Protein AF-0000000080788759 (afdb_homodimer)

pLDDT: mean 89.53, std 13.54, range [32.75, 98.62]

Secondary structure (DSSP, 8-state):
-HHHHHHHHHHHHHHHHHHHHHHPSPEEEEEETTEEEEEEE-TT--GGG-EEEE-TTSEEEEEEE------S-EEEE-S-SEEEEEEE-SSPPPTT---EEEEETTEEEEEEEPTT-------/-HHHHHHHHHHHHHHHHHHHHHHPSPEEEEEETTEEEEEEE-TT--GGG-EEEE-TTSEEEEEEE------S-EEEE-S-SEEEEEEE-SSPPPTT---EEEEETTEEEEEEEPTT-------

Structure (mmCIF, N/CA/C/O backbone):
data_AF-0000000080788759-model_v1
#
loop_
_entity.id
_entity.type
_entity.pdbx_description
1 polymer 'Small heat shock protein StHsp14.0'
#
loop_
_atom_site.group_PDB
_atom_site.id
_atom_site.type_symbol
_atom_site.label_atom_id
_atom_site.label_alt_id
_atom_site.label_comp_id
_atom_site.label_asym_id
_atom_site.label_entity_id
_atom_site.label_seq_id
_atom_site.pdbx_PDB_ins_code
_atom_site.Cartn_x
_atom_site.Cartn_y
_atom_site.Cartn_z
_atom_site.occupancy
_atom_site.B_iso_or_equiv
_atom_site.auth_seq_id
_atom_site.auth_comp_id
_atom_site.auth_asym_id
_atom_site.auth_atom_id
_atom_site.pdbx_PDB_model_num
ATOM 1 N N . MET A 1 1 ? 11.648 -14.508 -31.766 1 66.94 1 MET A N 1
ATOM 2 C CA . MET A 1 1 ? 10.336 -14.297 -31.172 1 66.94 1 MET A CA 1
ATOM 3 C C . MET A 1 1 ? 10.398 -14.406 -29.641 1 66.94 1 MET A C 1
ATOM 5 O O . MET A 1 1 ? 9.805 -13.594 -28.938 1 66.94 1 MET A O 1
ATOM 9 N N . TYR A 1 2 ? 11.336 -15.352 -29.125 1 74 2 TYR A N 1
ATOM 10 C CA . TYR A 1 2 ? 11.523 -15.57 -27.688 1 74 2 TYR A CA 1
ATOM 11 C C . TYR A 1 2 ? 12.195 -14.367 -27.031 1 74 2 TYR A C 1
ATOM 13 O O . TYR A 1 2 ? 11.727 -13.875 -26 1 74 2 TYR A O 1
ATOM 21 N N . TYR A 1 3 ? 13.102 -13.789 -27.688 1 76.88 3 TYR A N 1
ATOM 22 C CA . TYR A 1 3 ? 13.859 -12.656 -27.156 1 76.88 3 TYR A CA 1
ATOM 23 C C . TYR A 1 3 ? 12.977 -11.422 -27.047 1 76.88 3 TYR A C 1
ATOM 25 O O . TYR A 1 3 ? 13.039 -10.688 -26.047 1 76.88 3 TYR A O 1
ATOM 33 N N . LEU A 1 4 ? 12.195 -11.227 -28.094 1 79.38 4 LEU A N 1
ATOM 34 C CA . LEU A 1 4 ? 11.281 -10.086 -28.094 1 79.38 4 LEU A CA 1
ATOM 35 C C . LEU A 1 4 ? 10.25 -10.211 -26.984 1 79.38 4 LEU A C 1
ATOM 37 O O . LEU A 1 4 ? 9.922 -9.219 -26.328 1 79.38 4 LEU A O 1
ATOM 41 N N . GLY A 1 5 ? 9.828 -11.383 -26.719 1 78.75 5 GLY A N 1
ATOM 42 C CA . GLY A 1 5 ? 8.883 -11.648 -25.641 1 78.75 5 GLY A CA 1
ATOM 43 C C . GLY A 1 5 ? 9.438 -11.328 -24.266 1 78.75 5 GLY A C 1
ATOM 44 O O . GLY A 1 5 ? 8.75 -10.711 -23.453 1 78.75 5 GLY A O 1
ATOM 45 N N . LYS A 1 6 ? 10.688 -11.719 -24.141 1 80.5 6 LYS A N 1
ATOM 46 C CA . LYS A 1 6 ? 11.359 -11.469 -22.859 1 80.5 6 LYS A CA 1
ATOM 47 C C . LYS A 1 6 ? 11.57 -9.977 -22.641 1 80.5 6 LYS A C 1
ATOM 49 O O . LYS A 1 6 ? 11.422 -9.484 -21.516 1 80.5 6 LYS A O 1
ATOM 54 N N . GLU A 1 7 ? 11.898 -9.266 -23.688 1 81.69 7 GLU A N 1
ATOM 55 C CA . GLU A 1 7 ? 12.117 -7.824 -23.578 1 81.69 7 GLU A CA 1
ATOM 56 C C . GLU A 1 7 ? 10.812 -7.098 -23.266 1 81.69 7 GLU A C 1
ATOM 58 O O . GLU A 1 7 ? 10.789 -6.164 -22.469 1 81.69 7 GLU A O 1
ATOM 63 N N . LEU A 1 8 ? 9.812 -7.512 -23.875 1 83.12 8 LEU A N 1
ATOM 64 C CA . LEU A 1 8 ? 8.5 -6.91 -23.641 1 83.12 8 LEU A CA 1
ATOM 65 C C . LEU A 1 8 ? 8.031 -7.172 -22.219 1 83.12 8 LEU A C 1
ATOM 67 O O . LEU A 1 8 ? 7.453 -6.293 -21.578 1 83.12 8 LEU A O 1
ATOM 71 N N . GLN A 1 9 ? 8.289 -8.328 -21.797 1 81.94 9 GLN A N 1
ATOM 72 C CA . GLN A 1 9 ? 7.945 -8.68 -20.422 1 81.94 9 GLN A CA 1
ATOM 73 C C . GLN A 1 9 ? 8.703 -7.801 -19.422 1 81.94 9 GLN A C 1
ATOM 75 O O . GLN A 1 9 ? 8.117 -7.293 -18.469 1 81.94 9 GLN A O 1
ATOM 80 N N . LYS A 1 10 ? 10 -7.672 -19.656 1 81.94 10 LYS A N 1
ATOM 81 C CA . LYS A 1 10 ? 10.828 -6.844 -18.781 1 81.94 10 LYS A CA 1
ATOM 82 C C . LYS A 1 10 ? 10.336 -5.398 -18.766 1 81.94 10 LYS A C 1
ATOM 84 O O . LYS A 1 10 ? 10.266 -4.777 -17.703 1 81.94 10 LYS A O 1
ATOM 89 N N . ARG A 1 11 ? 10.008 -4.949 -19.875 1 81.75 11 ARG A N 1
ATOM 90 C CA . ARG A 1 11 ? 9.531 -3.574 -19.969 1 81.75 11 ARG A CA 1
ATOM 91 C C . ARG A 1 11 ? 8.188 -3.408 -19.266 1 81.75 11 ARG A C 1
ATOM 93 O O . ARG A 1 11 ? 7.957 -2.402 -18.594 1 81.75 11 ARG A O 1
ATOM 100 N N . SER A 1 12 ? 7.367 -4.332 -19.422 1 86.06 12 SER A N 1
ATOM 101 C CA . SER A 1 12 ? 6.078 -4.312 -18.734 1 86.06 12 SER A CA 1
ATOM 102 C C . SER A 1 12 ? 6.254 -4.316 -17.219 1 86.06 12 SER A C 1
ATOM 104 O O . SER A 1 12 ? 5.535 -3.615 -16.516 1 86.06 12 SER A O 1
ATOM 106 N N . GLU A 1 13 ? 7.234 -5.035 -16.766 1 85.12 13 GLU A N 1
ATOM 107 C CA . GLU A 1 13 ? 7.562 -5.09 -15.352 1 85.12 13 GLU A CA 1
ATOM 108 C C . GLU A 1 13 ? 7.992 -3.723 -14.828 1 85.12 13 GLU A C 1
ATOM 110 O O . GLU A 1 13 ? 7.527 -3.275 -13.781 1 85.12 13 GLU A O 1
ATOM 115 N N . GLU A 1 14 ? 8.859 -3.176 -15.602 1 85.94 14 GLU A N 1
ATOM 116 C CA . GLU A 1 14 ? 9.391 -1.873 -15.203 1 85.94 14 GLU A CA 1
ATOM 117 C C . GLU A 1 14 ? 8.297 -0.812 -15.203 1 85.94 14 GLU A C 1
ATOM 119 O O . GLU A 1 14 ? 8.242 0.033 -14.305 1 85.94 14 GLU A O 1
ATOM 124 N N . LEU A 1 15 ? 7.473 -0.969 -16.125 1 89.94 15 LEU A N 1
ATOM 125 C CA . LEU A 1 15 ? 6.395 0.01 -16.234 1 89.94 15 LEU A CA 1
ATOM 126 C C . LEU A 1 15 ? 5.395 -0.163 -15.094 1 89.94 15 LEU A C 1
ATOM 128 O O . LEU A 1 15 ? 4.934 0.821 -14.508 1 89.94 15 LEU A O 1
ATOM 132 N N . SER A 1 16 ? 5.117 -1.33 -14.828 1 92.88 16 SER A N 1
ATOM 133 C CA . SER A 1 16 ? 4.164 -1.608 -13.766 1 92.88 16 SER A CA 1
ATOM 134 C C . SER A 1 16 ? 4.691 -1.129 -12.414 1 92.88 16 SER A C 1
ATOM 136 O O . SER A 1 16 ? 4.004 -0.39 -11.703 1 92.88 16 SER A O 1
ATOM 138 N N . ARG A 1 17 ? 5.914 -1.481 -12.094 1 95.12 17 ARG A N 1
ATOM 139 C CA . ARG A 1 17 ? 6.52 -1.043 -10.844 1 95.12 17 ARG A CA 1
ATOM 140 C C . ARG A 1 17 ? 6.68 0.473 -10.812 1 95.12 17 ARG A C 1
ATOM 142 O O . ARG A 1 17 ? 6.441 1.107 -9.781 1 95.12 17 ARG A O 1
ATOM 149 N N . GLY A 1 18 ? 7.074 0.972 -11.938 1 95.12 18 GLY A N 1
ATOM 150 C CA . GLY A 1 18 ? 7.223 2.414 -12.047 1 95.12 18 GLY A CA 1
ATOM 151 C C . GLY A 1 18 ? 5.938 3.168 -11.75 1 95.12 18 GLY A C 1
ATOM 152 O O . GLY A 1 18 ? 5.953 4.188 -11.055 1 95.12 18 GLY A O 1
ATOM 153 N N . PHE A 1 19 ? 4.871 2.701 -12.258 1 96.25 19 PHE A N 1
ATOM 154 C CA . PHE A 1 19 ? 3.57 3.307 -11.992 1 96.25 19 PHE A CA 1
ATOM 155 C C . PHE A 1 19 ? 3.279 3.332 -10.492 1 96.25 19 PHE A C 1
ATOM 157 O O . PHE A 1 19 ? 2.916 4.375 -9.945 1 96.25 19 PHE A O 1
ATOM 164 N N . TYR A 1 20 ? 3.439 2.25 -9.883 1 96.62 20 TYR A N 1
ATOM 165 C CA . TYR A 1 20 ? 3.156 2.154 -8.453 1 96.62 20 TYR A CA 1
ATOM 166 C C . TYR A 1 20 ? 4.113 3.025 -7.648 1 96.62 20 TYR A C 1
ATOM 168 O O . TYR A 1 20 ? 3.727 3.613 -6.637 1 96.62 20 TYR A O 1
ATOM 176 N N . GLU A 1 21 ? 5.355 3.029 -8.062 1 96.69 21 GLU A N 1
ATOM 177 C CA . GLU A 1 21 ? 6.324 3.879 -7.371 1 96.69 21 GLU A CA 1
ATOM 178 C C . GLU A 1 21 ? 5.93 5.352 -7.465 1 96.69 21 GLU A C 1
ATOM 180 O O . GLU A 1 21 ? 6.238 6.137 -6.566 1 96.69 21 GLU A O 1
ATOM 185 N N . LEU A 1 22 ? 5.164 5.711 -8.453 1 95.81 22 LEU A N 1
ATOM 186 C CA . LEU A 1 22 ? 4.73 7.09 -8.656 1 95.81 22 LEU A CA 1
ATOM 187 C C . LEU A 1 22 ? 3.566 7.434 -7.734 1 95.81 22 LEU A C 1
ATOM 189 O O . LEU A 1 22 ? 3.475 8.562 -7.238 1 95.81 22 LEU A O 1
ATOM 193 N N . VAL A 1 23 ? 2.74 6.473 -7.473 1 96.5 23 VAL A N 1
ATOM 194 C CA . VAL A 1 23 ? 1.501 6.824 -6.785 1 96.5 23 VAL A CA 1
ATOM 195 C C . VAL A 1 23 ? 1.553 6.332 -5.34 1 96.5 23 VAL A C 1
ATOM 197 O O . VAL A 1 23 ? 0.738 6.742 -4.512 1 96.5 23 VAL A O 1
ATOM 200 N N . TYR A 1 24 ? 2.527 5.48 -5.023 1 97.5 24 TYR A N 1
ATOM 201 C CA . TYR A 1 24 ? 2.701 4.898 -3.695 1 97.5 24 TYR A CA 1
ATOM 202 C C . TYR A 1 24 ? 3.52 5.82 -2.799 1 97.5 24 TYR A C 1
ATOM 204 O O . TYR A 1 24 ? 4.426 6.512 -3.271 1 97.5 24 TYR A O 1
ATOM 212 N N . PRO A 1 25 ? 3.084 5.906 -1.512 1 98.25 25 PRO A N 1
ATOM 213 C CA . PRO A 1 25 ? 1.976 5.262 -0.802 1 98.25 25 PRO A CA 1
ATOM 214 C C . PRO A 1 25 ? 0.716 6.125 -0.77 1 98.25 25 PRO A C 1
ATOM 216 O O . PRO A 1 25 ? 0.8 7.352 -0.884 1 98.25 25 PRO A O 1
ATOM 219 N N . PRO A 1 26 ? -0.477 5.48 -0.691 1 98.38 26 PRO A N 1
ATOM 220 C CA . PRO A 1 26 ? -1.656 6.285 -0.361 1 98.38 26 PRO A CA 1
ATOM 221 C C . PRO A 1 26 ? -1.552 6.949 1.01 1 98.38 26 PRO A C 1
ATOM 223 O O . PRO A 1 26 ? -1.026 6.352 1.952 1 98.38 26 PRO A O 1
ATOM 226 N N . VAL A 1 27 ? -2.051 8.156 1.103 1 98.06 27 VAL A N 1
ATOM 227 C CA . VAL A 1 27 ? -1.877 8.945 2.316 1 98.06 27 VAL A CA 1
ATOM 228 C C . VAL A 1 27 ? -3.201 9.602 2.699 1 98.06 27 VAL A C 1
ATOM 230 O O . VAL A 1 27 ? -3.924 10.109 1.835 1 98.06 27 VAL A O 1
ATOM 233 N N . ASP A 1 28 ? -3.531 9.516 3.967 1 97.88 28 ASP A N 1
ATOM 234 C CA . ASP A 1 28 ? -4.559 10.383 4.543 1 97.88 28 ASP A CA 1
ATOM 235 C C . ASP A 1 28 ? -3.936 11.508 5.359 1 97.88 28 ASP A C 1
ATOM 237 O O . ASP A 1 28 ? -2.91 11.312 6.016 1 97.88 28 ASP A O 1
ATOM 241 N N . MET A 1 29 ? -4.5 12.648 5.277 1 97.06 29 MET A N 1
ATOM 242 C CA . MET A 1 29 ? -4.082 13.789 6.082 1 97.06 29 MET A CA 1
ATOM 243 C C . MET A 1 29 ? -5.293 14.508 6.668 1 97.06 29 MET A C 1
ATOM 245 O O . MET A 1 29 ? -6.215 14.875 5.941 1 97.06 29 MET A O 1
ATOM 249 N N . TYR A 1 30 ? -5.32 14.68 7.961 1 96 30 TYR A N 1
ATOM 250 C CA . TYR A 1 30 ? -6.449 15.32 8.633 1 96 30 TYR A CA 1
ATOM 251 C C . TYR A 1 30 ? -6.016 15.961 9.945 1 96 30 TYR A C 1
ATOM 253 O O . TYR A 1 30 ? -4.914 15.695 10.438 1 96 30 TYR A O 1
ATOM 261 N N . GLU A 1 31 ? -6.887 16.797 10.477 1 94.38 31 GLU A N 1
ATOM 262 C CA . GLU A 1 31 ? -6.637 17.406 11.773 1 94.38 31 GLU A CA 1
ATOM 263 C C . GLU A 1 31 ? -7.285 16.609 12.898 1 94.38 31 GLU A C 1
ATOM 265 O O . GLU A 1 31 ? -8.398 16.109 12.75 1 94.38 31 GLU A O 1
ATOM 270 N N . GLU A 1 32 ? -6.488 16.5 13.977 1 93.94 32 GLU A N 1
ATOM 271 C CA . GLU A 1 32 ? -7.016 15.836 15.164 1 93.94 32 GLU A CA 1
ATOM 272 C C . GLU A 1 32 ? -6.316 16.328 16.422 1 93.94 32 GLU A C 1
ATOM 274 O O . GLU A 1 32 ? -5.102 16.172 16.562 1 93.94 32 GLU A O 1
ATOM 279 N N . GLY A 1 33 ? -7.055 16.922 17.375 1 91.31 33 GLY A N 1
ATOM 280 C CA . GLY A 1 33 ? -6.539 17.281 18.688 1 91.31 33 GLY A CA 1
ATOM 281 C C . GLY A 1 33 ? -5.391 18.266 18.625 1 91.31 33 GLY A C 1
ATOM 282 O O . GLY A 1 33 ? -4.41 18.141 19.359 1 91.31 33 GLY A O 1
ATOM 283 N N . GLY A 1 34 ? -5.402 19.172 17.766 1 90.25 34 GLY A N 1
ATOM 284 C CA . GLY A 1 34 ? -4.352 20.172 17.641 1 90.25 34 GLY A CA 1
ATOM 285 C C . GLY A 1 34 ? -3.166 19.703 16.828 1 90.25 34 GLY A C 1
ATOM 286 O O . GLY A 1 34 ? -2.141 20.375 16.75 1 90.25 34 GLY A O 1
ATOM 287 N N . TYR A 1 35 ? -3.391 18.547 16.281 1 93.94 35 TYR A N 1
ATOM 288 C CA . TYR A 1 35 ? -2.326 18 15.453 1 93.94 35 TYR A CA 1
ATOM 289 C C . TYR A 1 35 ? -2.797 17.797 14.016 1 93.94 35 TYR A C 1
ATOM 291 O O . TYR A 1 35 ? -3.982 17.562 13.773 1 93.94 35 TYR A O 1
ATOM 299 N N . LEU A 1 36 ? -1.858 18 13.102 1 95.06 36 LEU A N 1
ATOM 300 C CA . LEU A 1 36 ? -1.996 17.453 11.758 1 95.06 36 LEU A CA 1
ATOM 301 C C . LEU A 1 36 ? -1.501 16.016 11.695 1 95.06 36 LEU A C 1
ATOM 303 O O . LEU A 1 36 ? -0.327 15.742 11.961 1 95.06 36 LEU A O 1
ATOM 307 N N . VAL A 1 37 ? -2.406 15.156 11.422 1 97 37 VAL A N 1
ATOM 308 C CA . VAL A 1 37 ? -2.078 13.734 11.398 1 97 37 VAL A CA 1
ATOM 309 C C . VAL A 1 37 ? -1.959 13.25 9.953 1 97 37 VAL A C 1
ATOM 311 O O . VAL A 1 37 ? -2.861 13.477 9.141 1 97 37 VAL A O 1
ATOM 314 N N . VAL A 1 38 ? -0.831 12.672 9.617 1 97.69 38 VAL A N 1
ATOM 315 C CA . VAL A 1 38 ? -0.574 12.086 8.305 1 97.69 38 VAL A CA 1
ATOM 316 C C . VAL A 1 38 ? -0.389 10.578 8.445 1 97.69 38 VAL A C 1
ATOM 318 O O . VAL A 1 38 ? 0.455 10.117 9.219 1 97.69 38 VAL A O 1
ATOM 321 N N . VAL A 1 39 ? -1.235 9.844 7.734 1 98.38 39 VAL A N 1
ATOM 322 C CA . VAL A 1 39 ? -1.191 8.391 7.797 1 98.38 39 VAL A CA 1
ATOM 323 C C . VAL A 1 39 ? -0.874 7.824 6.41 1 98.38 39 VAL A C 1
ATOM 325 O O . VAL A 1 39 ? -1.59 8.094 5.445 1 98.38 39 VAL A O 1
ATOM 328 N N . ALA A 1 40 ? 0.194 7.082 6.262 1 98.62 40 ALA A N 1
ATOM 329 C CA . ALA A 1 40 ? 0.626 6.516 4.988 1 98.62 40 ALA A CA 1
ATOM 330 C C . ALA A 1 40 ? 0.678 4.992 5.051 1 98.62 40 ALA A C 1
ATOM 332 O O . ALA A 1 40 ? 1.201 4.422 6.012 1 98.62 40 ALA A O 1
ATOM 333 N N . ASP A 1 41 ? 0.09 4.348 4.086 1 98.62 41 ASP A N 1
ATOM 334 C CA . ASP A 1 41 ? 0.189 2.896 3.963 1 98.62 41 ASP A CA 1
ATOM 335 C C . ASP A 1 41 ? 1.512 2.49 3.316 1 98.62 41 ASP A C 1
ATOM 337 O O . ASP A 1 41 ? 1.632 2.48 2.09 1 98.62 41 ASP A O 1
ATOM 341 N N . LEU A 1 42 ? 2.484 2.072 4.109 1 98.31 42 LEU A N 1
ATOM 342 C CA . LEU A 1 42 ? 3.848 1.755 3.697 1 98.31 42 LEU A CA 1
ATOM 343 C C . LEU A 1 42 ? 4.223 0.334 4.105 1 98.31 42 LEU A C 1
ATOM 345 O O . LEU A 1 42 ? 5.133 0.136 4.914 1 98.31 42 LEU A O 1
ATOM 349 N N . ALA A 1 43 ? 3.646 -0.568 3.504 1 98.56 43 ALA A N 1
ATOM 350 C CA . ALA A 1 43 ? 3.75 -1.97 3.9 1 98.56 43 ALA A CA 1
ATOM 351 C C . ALA A 1 43 ? 5.156 -2.508 3.646 1 98.56 43 ALA A C 1
ATOM 353 O O . ALA A 1 43 ? 5.715 -2.322 2.562 1 98.56 43 ALA A O 1
ATOM 354 N N . GLY A 1 44 ? 5.711 -3.203 4.602 1 97.75 44 GLY A N 1
ATOM 355 C CA . GLY A 1 44 ? 6.848 -4.09 4.398 1 97.75 44 GLY A CA 1
ATOM 356 C C . GLY A 1 44 ? 8.18 -3.369 4.418 1 97.75 44 GLY A C 1
ATOM 357 O O . GLY A 1 44 ? 9.227 -3.982 4.199 1 97.75 44 GLY A O 1
ATOM 358 N N . PHE A 1 45 ? 8.164 -2.068 4.582 1 97.75 45 PHE A N 1
ATOM 359 C CA . PHE A 1 45 ? 9.43 -1.349 4.691 1 97.75 45 PHE A CA 1
ATOM 360 C C . PHE A 1 45 ? 10.008 -1.479 6.094 1 97.75 45 PHE A C 1
ATOM 362 O O . PHE A 1 45 ? 9.266 -1.661 7.062 1 97.75 45 PHE A O 1
ATOM 369 N N . ASN A 1 46 ? 11.312 -1.429 6.129 1 96.56 46 ASN A N 1
ATOM 370 C CA . ASN A 1 46 ? 12 -1.389 7.414 1 96.56 46 ASN A CA 1
ATOM 371 C C . ASN A 1 46 ? 11.906 -0.008 8.062 1 96.56 46 ASN A C 1
ATOM 373 O O . ASN A 1 46 ? 12.234 0.999 7.434 1 96.56 46 ASN A O 1
ATOM 377 N N . LYS A 1 47 ? 11.461 -0.015 9.266 1 96.5 47 LYS A N 1
ATOM 378 C CA . LYS A 1 47 ? 11.25 1.236 9.992 1 96.5 47 LYS A CA 1
ATOM 379 C C . LYS A 1 47 ? 12.508 2.1 9.969 1 96.5 47 LYS A C 1
ATOM 381 O O . LYS A 1 47 ? 12.43 3.322 9.828 1 96.5 47 LYS A O 1
ATOM 386 N N . GLU A 1 48 ? 13.688 1.482 10.078 1 96.06 48 GLU A N 1
ATOM 387 C CA . GLU A 1 48 ? 14.961 2.197 10.172 1 96.06 48 GLU A CA 1
ATOM 388 C C . GLU A 1 48 ? 15.328 2.84 8.836 1 96.06 48 GLU A C 1
ATOM 390 O O . GLU A 1 48 ? 16.203 3.709 8.789 1 96.06 48 GLU A O 1
ATOM 395 N N . LYS A 1 49 ? 14.633 2.396 7.828 1 96.06 49 LYS A N 1
ATOM 396 C CA . LYS A 1 49 ? 14.961 2.904 6.5 1 96.06 49 LYS A CA 1
ATOM 397 C C . LYS A 1 49 ? 13.906 3.902 6.023 1 96.06 49 LYS A C 1
ATOM 399 O O . LYS A 1 49 ? 13.938 4.344 4.871 1 96.06 49 LYS A O 1
ATOM 404 N N . ILE A 1 50 ? 12.992 4.191 6.797 1 97.94 50 ILE A N 1
ATOM 405 C CA . ILE A 1 50 ? 11.984 5.203 6.488 1 97.94 50 ILE A CA 1
ATOM 406 C C . ILE A 1 50 ? 12.453 6.566 6.992 1 97.94 50 ILE A C 1
ATOM 408 O O . ILE A 1 50 ? 12.797 6.715 8.164 1 97.94 50 ILE A O 1
ATOM 412 N N . LYS A 1 51 ? 12.484 7.508 6.098 1 97.31 51 LYS A N 1
ATOM 413 C CA . LYS A 1 51 ? 12.852 8.883 6.43 1 97.31 51 LYS A CA 1
ATOM 414 C C . LYS A 1 51 ? 11.688 9.836 6.156 1 97.31 51 LYS A C 1
ATOM 416 O O . LYS A 1 51 ? 11.047 9.758 5.109 1 97.31 51 LYS A O 1
ATOM 421 N N . ALA A 1 52 ? 11.398 10.633 7.059 1 96.81 52 ALA A N 1
ATOM 422 C CA . ALA A 1 52 ? 10.398 11.68 6.902 1 96.81 52 ALA A CA 1
ATOM 423 C C . ALA A 1 52 ? 10.938 13.023 7.383 1 96.81 52 ALA A C 1
ATOM 425 O O . ALA A 1 52 ? 11.57 13.109 8.438 1 96.81 52 ALA A O 1
ATOM 426 N N . ARG A 1 53 ? 10.711 14.047 6.637 1 94.56 53 ARG A N 1
ATOM 427 C CA . ARG A 1 53 ? 11.172 15.383 7.023 1 94.56 53 ARG A CA 1
ATOM 428 C C . ARG A 1 53 ? 10.234 16.453 6.477 1 94.56 53 ARG A C 1
ATOM 430 O O . ARG A 1 53 ? 9.547 16.234 5.477 1 94.56 53 ARG A O 1
ATOM 437 N N . VAL A 1 54 ? 10.242 17.5 7.043 1 94.12 54 VAL A N 1
ATOM 438 C CA . VAL A 1 54 ? 9.523 18.672 6.539 1 94.12 54 VAL A CA 1
ATOM 439 C C . VAL A 1 54 ? 10.508 19.625 5.848 1 94.12 54 VAL A C 1
ATOM 441 O O . VAL A 1 54 ? 11.523 20 6.426 1 94.12 54 VAL A O 1
ATOM 444 N N . SER A 1 55 ? 10.172 19.922 4.648 1 92.12 55 SER A N 1
ATOM 445 C CA . SER A 1 55 ? 11.055 20.797 3.883 1 92.12 55 SER A CA 1
ATOM 446 C C . SER A 1 55 ? 10.828 22.266 4.238 1 92.12 55 SER A C 1
ATOM 448 O O . SER A 1 55 ? 9.844 22.609 4.898 1 92.12 55 SER A O 1
ATOM 450 N N . GLY A 1 56 ? 11.727 23.172 3.785 1 86.38 56 GLY A N 1
ATOM 451 C CA . GLY A 1 56 ? 11.586 24.609 3.953 1 86.38 56 GLY A CA 1
ATOM 452 C C . GLY A 1 56 ? 10.398 25.188 3.207 1 86.38 56 GLY A C 1
ATOM 453 O O . GLY A 1 56 ? 9.953 26.297 3.496 1 86.38 56 GLY A O 1
ATOM 454 N N . GLN A 1 57 ? 9.852 24.453 2.279 1 89.94 57 GLN A N 1
ATOM 455 C CA . GLN A 1 57 ? 8.711 24.875 1.485 1 89.94 57 GLN A CA 1
ATOM 456 C C . GLN A 1 57 ? 7.41 24.297 2.039 1 89.94 57 GLN A C 1
ATOM 458 O O . GLN A 1 57 ? 6.414 24.203 1.317 1 89.94 57 GLN A O 1
ATOM 463 N N . ASN A 1 58 ? 7.406 23.828 3.303 1 91.44 58 ASN A N 1
ATOM 464 C CA . ASN A 1 58 ? 6.234 23.328 4.012 1 91.44 58 ASN A CA 1
ATOM 465 C C . ASN A 1 58 ? 5.684 22.062 3.363 1 91.44 58 ASN A C 1
ATOM 467 O O . ASN A 1 58 ? 4.48 21.953 3.119 1 91.44 58 ASN A O 1
ATOM 471 N N . GLU A 1 59 ? 6.582 21.281 3.01 1 95.62 59 GLU A N 1
ATOM 472 C CA . GLU A 1 59 ? 6.246 19.969 2.471 1 95.62 59 GLU A CA 1
ATOM 473 C C . GLU A 1 59 ? 6.73 18.844 3.393 1 95.62 59 GLU A C 1
ATOM 475 O O . GLU A 1 59 ? 7.84 18.922 3.926 1 95.62 59 GLU A O 1
ATOM 480 N N . LEU A 1 60 ? 5.836 17.953 3.592 1 96.94 60 LEU A N 1
ATOM 481 C CA . LEU A 1 60 ? 6.281 16.719 4.215 1 96.94 60 LEU A CA 1
ATOM 482 C C . LEU A 1 60 ? 6.793 15.734 3.164 1 96.94 60 LEU A C 1
ATOM 484 O O . LEU A 1 60 ? 6.078 15.406 2.213 1 96.94 60 LEU A O 1
ATOM 488 N N . ILE A 1 61 ? 8.039 15.328 3.277 1 97.81 61 ILE A N 1
ATOM 489 C CA . ILE A 1 61 ? 8.641 14.375 2.35 1 97.81 61 ILE A CA 1
ATOM 490 C C . ILE A 1 61 ? 8.875 13.039 3.053 1 97.81 61 ILE A C 1
ATOM 492 O O . ILE A 1 61 ? 9.531 12.984 4.098 1 97.81 61 ILE A O 1
ATOM 496 N N . ILE A 1 62 ? 8.273 12.016 2.543 1 98.31 62 ILE A N 1
ATOM 497 C CA . ILE A 1 62 ? 8.469 10.664 3.043 1 98.31 62 ILE A CA 1
ATOM 498 C C . ILE A 1 62 ? 9.234 9.836 2.014 1 98.31 62 ILE A C 1
ATOM 500 O O . ILE A 1 62 ? 8.844 9.766 0.845 1 98.31 62 ILE A O 1
ATOM 504 N N . GLU A 1 63 ? 10.328 9.266 2.447 1 98.44 63 GLU A N 1
ATOM 505 C CA . GLU A 1 63 ? 11.156 8.438 1.577 1 98.44 63 GLU A CA 1
ATOM 506 C C . GLU A 1 63 ? 11.492 7.102 2.242 1 98.44 63 GLU A C 1
ATOM 508 O O . GLU A 1 63 ? 11.719 7.043 3.451 1 98.44 63 GLU A O 1
ATOM 513 N N . ALA A 1 64 ? 11.523 6.094 1.486 1 98.12 64 ALA A N 1
ATOM 514 C CA . ALA A 1 64 ? 11.93 4.77 1.95 1 98.12 64 ALA A CA 1
ATOM 515 C C . ALA A 1 64 ? 12.391 3.898 0.785 1 98.12 64 ALA A C 1
ATOM 517 O O . ALA A 1 64 ? 12.023 4.145 -0.366 1 98.12 64 ALA A O 1
ATOM 518 N N . GLU A 1 65 ? 13.242 2.936 1.076 1 97.19 65 GLU A N 1
ATOM 519 C CA . GLU A 1 65 ? 13.727 1.987 0.079 1 97.19 65 GLU A CA 1
ATOM 520 C C . GLU A 1 65 ? 13.797 0.574 0.65 1 97.19 65 GLU A C 1
ATOM 522 O O . GLU A 1 65 ? 13.875 0.395 1.868 1 97.19 65 GLU A O 1
ATOM 527 N N . ARG A 1 66 ? 13.648 -0.378 -0.243 1 96.81 66 ARG A N 1
ATOM 528 C CA . ARG A 1 66 ? 13.797 -1.778 0.139 1 96.81 66 ARG A CA 1
ATOM 529 C C . ARG A 1 66 ? 14.359 -2.604 -1.013 1 96.81 66 ARG A C 1
ATOM 531 O O . ARG A 1 66 ? 14.367 -2.152 -2.16 1 96.81 66 ARG A O 1
ATOM 538 N N . GLU A 1 67 ? 14.875 -3.719 -0.557 1 93.75 67 GLU A N 1
ATOM 539 C CA . GLU A 1 67 ? 15.281 -4.711 -1.547 1 93.75 67 GLU A CA 1
ATOM 540 C C . GLU A 1 67 ? 14.195 -5.762 -1.759 1 93.75 67 GLU A C 1
ATOM 542 O O . GLU A 1 67 ? 13.625 -6.277 -0.795 1 93.75 67 GLU A O 1
ATOM 547 N N . ILE A 1 68 ? 13.812 -5.93 -2.984 1 92.44 68 ILE A N 1
ATOM 548 C CA . ILE A 1 68 ? 12.852 -6.98 -3.318 1 92.44 68 ILE A CA 1
ATOM 549 C C . ILE A 1 68 ? 13.547 -8.07 -4.125 1 92.44 68 ILE A C 1
ATOM 551 O O . ILE A 1 68 ? 14.188 -7.793 -5.145 1 92.44 68 ILE A O 1
ATOM 555 N N . THR A 1 69 ? 13.453 -9.258 -3.523 1 86.44 69 THR A N 1
ATOM 556 C CA . THR A 1 69 ? 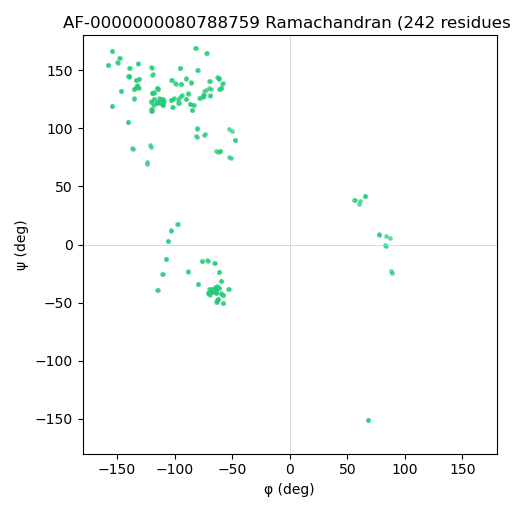14.008 -10.414 -4.223 1 86.44 69 THR A CA 1
ATOM 557 C C . THR A 1 69 ? 12.898 -11.227 -4.883 1 86.44 69 THR A C 1
ATOM 559 O O . THR A 1 69 ? 11.953 -11.656 -4.215 1 86.44 69 THR A O 1
ATOM 562 N N . GLU A 1 70 ? 12.914 -11.352 -6.125 1 83.62 70 GLU A N 1
ATOM 563 C CA . GLU A 1 70 ? 11.977 -12.164 -6.902 1 83.62 70 GLU A CA 1
ATOM 564 C C . GLU A 1 70 ? 12.719 -13.227 -7.707 1 83.62 70 GLU A C 1
ATOM 566 O O . GLU A 1 70 ? 12.992 -13.039 -8.891 1 83.62 70 GLU A O 1
ATOM 571 N N . PRO A 1 71 ? 12.891 -14.234 -6.977 1 82.94 71 PRO A N 1
ATOM 572 C CA . PRO A 1 71 ? 13.617 -15.281 -7.707 1 82.94 71 PRO A CA 1
ATOM 573 C C . PRO A 1 71 ? 12.758 -15.961 -8.766 1 82.94 71 PRO A C 1
ATOM 575 O O . PRO A 1 71 ? 11.539 -15.758 -8.812 1 82.94 71 PRO A O 1
ATOM 578 N N . GLY A 1 72 ? 13.359 -16.672 -9.664 1 84.38 72 GLY A N 1
ATOM 579 C CA . GLY A 1 72 ? 12.656 -17.484 -10.641 1 84.38 72 GLY A CA 1
ATOM 580 C C . GLY A 1 72 ? 11.883 -16.672 -11.656 1 84.38 72 GLY A C 1
ATOM 581 O O . GLY A 1 72 ? 12.312 -15.586 -12.039 1 84.38 72 GLY A O 1
ATOM 582 N N . VAL A 1 73 ? 10.836 -17.281 -12.125 1 89.62 73 VAL A N 1
ATOM 583 C CA . VAL A 1 73 ? 9.984 -16.656 -13.133 1 89.62 73 VAL A CA 1
ATOM 584 C C . VAL A 1 73 ? 9.062 -15.641 -12.461 1 89.62 73 VAL A C 1
ATOM 586 O O . VAL A 1 73 ? 8.352 -15.969 -11.508 1 89.62 73 VAL A O 1
ATOM 589 N N . LYS A 1 74 ? 9.125 -14.438 -12.984 1 93.38 74 LYS A N 1
ATOM 590 C CA . LYS A 1 74 ? 8.258 -13.383 -12.484 1 93.38 74 LYS A CA 1
ATOM 591 C C . LYS A 1 74 ? 7.039 -13.195 -13.391 1 93.38 74 LYS A C 1
ATOM 593 O O . LYS A 1 74 ? 7.16 -13.211 -14.617 1 93.38 74 LYS A O 1
ATOM 598 N N . TYR A 1 75 ? 5.918 -13 -12.688 1 93.5 75 TYR A N 1
ATOM 599 C CA . TYR A 1 75 ? 4.699 -12.797 -13.469 1 93.5 75 TYR A CA 1
ATOM 600 C C . TYR A 1 75 ? 4.141 -11.398 -13.25 1 93.5 75 TYR A C 1
ATOM 602 O O . TYR A 1 75 ? 3.586 -10.797 -14.172 1 93.5 75 TYR A O 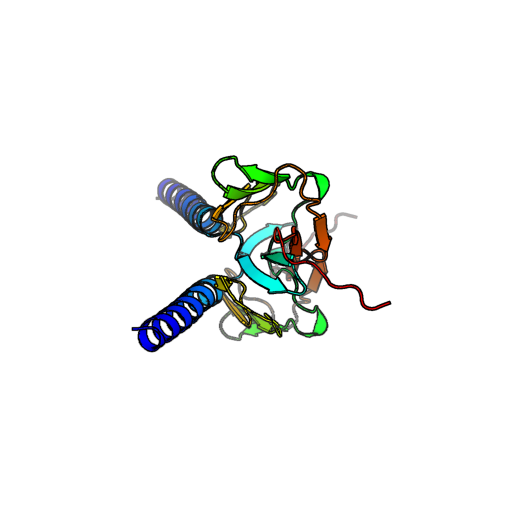1
ATOM 610 N N . LEU A 1 76 ? 4.207 -10.914 -12.039 1 94.88 76 LEU A N 1
ATOM 611 C CA . LEU A 1 76 ? 3.795 -9.562 -11.672 1 94.88 76 LEU A CA 1
ATOM 612 C C . LEU A 1 76 ? 4.855 -8.883 -10.812 1 94.88 76 LEU A C 1
ATOM 614 O O . LEU A 1 76 ? 5.43 -9.508 -9.922 1 94.88 76 LEU A O 1
ATOM 618 N N . THR A 1 77 ? 5.137 -7.652 -11.086 1 96 77 THR A N 1
ATOM 619 C CA . THR A 1 77 ? 6.09 -6.844 -10.336 1 96 77 THR A CA 1
ATOM 620 C C . THR A 1 77 ? 5.531 -5.445 -10.078 1 96 77 THR A C 1
ATOM 622 O O . THR A 1 77 ? 5.875 -4.496 -10.781 1 96 77 THR A O 1
ATOM 625 N N . GLN A 1 78 ? 4.746 -5.375 -9.07 1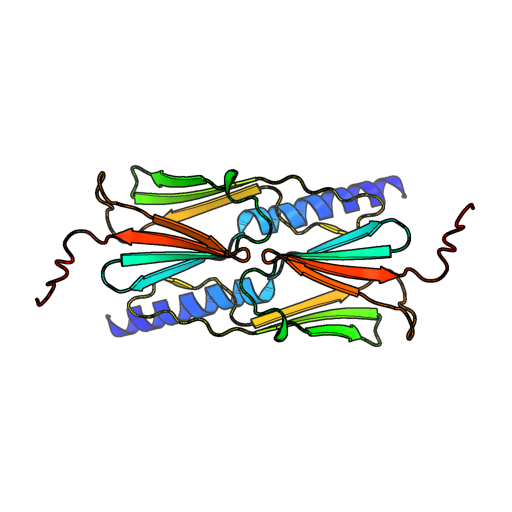 97.25 78 GLN A N 1
ATOM 626 C CA . GLN A 1 78 ? 4.062 -4.109 -8.82 1 97.25 78 GLN A CA 1
ATOM 627 C C . GLN A 1 78 ? 4.602 -3.434 -7.562 1 97.25 78 GLN A C 1
ATOM 629 O O . GLN A 1 78 ? 4.531 -2.209 -7.434 1 97.25 78 GLN A O 1
ATOM 634 N N . ARG A 1 79 ? 5.156 -4.125 -6.621 1 97.81 79 ARG A N 1
ATOM 635 C CA . ARG A 1 79 ? 5.551 -3.574 -5.328 1 97.81 79 ARG A CA 1
ATOM 636 C C . ARG A 1 79 ? 6.738 -2.629 -5.477 1 97.81 79 ARG A C 1
ATOM 638 O O . ARG A 1 79 ? 7.773 -3.004 -6.031 1 97.81 79 ARG A O 1
ATOM 645 N N . PRO A 1 80 ? 6.586 -1.459 -4.926 1 97.69 80 PRO A N 1
ATOM 646 C CA . PRO A 1 80 ? 7.664 -0.484 -5.105 1 97.69 80 PRO A CA 1
ATOM 647 C C . PRO A 1 80 ? 8.93 -0.849 -4.328 1 97.69 80 PRO A C 1
ATOM 649 O O . PRO A 1 80 ? 8.844 -1.328 -3.195 1 97.69 80 PRO A O 1
ATOM 652 N N . LYS A 1 81 ? 10.062 -0.61 -4.953 1 96.88 81 LYS A N 1
ATOM 653 C CA . LYS A 1 81 ? 11.344 -0.752 -4.281 1 96.88 81 LYS A CA 1
ATOM 654 C C . LYS A 1 81 ? 11.75 0.548 -3.592 1 96.88 81 LYS A C 1
ATOM 656 O O . LYS A 1 81 ? 12.57 0.538 -2.668 1 96.88 81 LYS A O 1
ATOM 661 N N . TYR A 1 82 ? 11.18 1.605 -4.109 1 96.44 82 TYR A N 1
ATOM 662 C CA . TYR A 1 82 ? 11.438 2.939 -3.576 1 96.44 82 TYR A CA 1
ATOM 663 C C . TYR A 1 82 ? 10.156 3.77 -3.545 1 96.44 82 TYR A C 1
ATOM 665 O O . TYR A 1 82 ? 9.289 3.619 -4.41 1 96.44 82 TYR A O 1
ATOM 673 N N . VAL A 1 83 ? 10.086 4.59 -2.523 1 97.31 83 VAL A N 1
ATOM 674 C CA . VAL A 1 83 ? 8.977 5.535 -2.471 1 97.31 83 VAL A CA 1
ATOM 675 C C . VAL A 1 83 ? 9.5 6.926 -2.119 1 97.31 83 VAL A C 1
ATOM 677 O O . VAL A 1 83 ? 10.43 7.066 -1.324 1 97.31 83 VAL A O 1
ATOM 680 N N . ARG A 1 84 ? 8.922 7.84 -2.729 1 98.12 84 ARG A N 1
ATOM 681 C CA . ARG A 1 84 ? 9.094 9.25 -2.385 1 98.12 84 ARG A CA 1
ATOM 682 C C . ARG A 1 84 ? 7.77 10 -2.494 1 98.12 84 ARG A C 1
ATOM 684 O O . ARG A 1 84 ? 7.301 10.289 -3.598 1 98.12 84 ARG A O 1
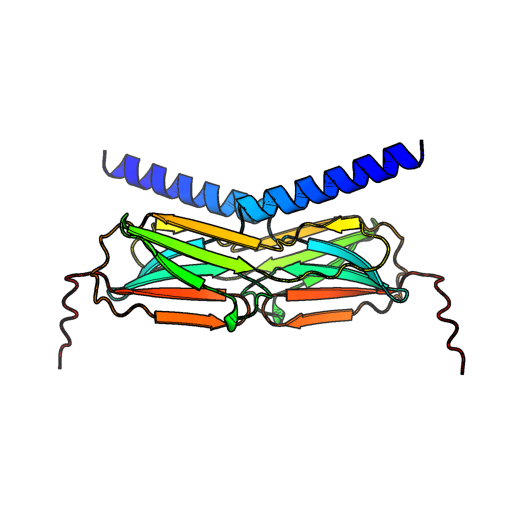ATOM 691 N N . LYS A 1 85 ? 7.211 10.297 -1.385 1 98.31 85 LYS A N 1
ATOM 692 C CA . LYS A 1 85 ? 5.938 11.008 -1.329 1 98.31 85 LYS A CA 1
ATOM 693 C C . LYS A 1 85 ? 6.133 12.438 -0.825 1 98.31 85 LYS A C 1
ATOM 695 O O . LYS A 1 85 ? 6.75 12.656 0.221 1 98.31 85 LYS A O 1
ATOM 700 N N . VAL A 1 86 ? 5.715 13.359 -1.601 1 97.81 86 VAL A N 1
ATOM 701 C CA . VAL A 1 86 ? 5.777 14.766 -1.222 1 97.81 86 VAL A CA 1
ATOM 702 C C . VAL A 1 86 ? 4.367 15.305 -1 1 97.81 86 VAL A C 1
ATOM 704 O O . VAL A 1 86 ? 3.533 15.273 -1.906 1 97.81 86 VAL A O 1
ATOM 707 N N . ILE A 1 87 ? 4.141 15.766 0.172 1 97.31 87 ILE A N 1
ATOM 708 C CA . ILE A 1 87 ? 2.82 16.25 0.556 1 97.31 87 ILE A CA 1
ATOM 709 C C . ILE A 1 87 ? 2.912 17.719 0.97 1 97.31 87 ILE A C 1
ATOM 711 O O . ILE A 1 87 ? 3.629 18.062 1.915 1 97.31 87 ILE A O 1
ATOM 715 N N . ARG A 1 88 ? 2.152 18.609 0.341 1 96.06 88 ARG A N 1
ATOM 716 C CA . ARG A 1 88 ? 2.072 20 0.771 1 96.06 88 ARG A CA 1
ATOM 717 C C . ARG A 1 88 ? 1.225 20.125 2.031 1 96.06 88 ARG A C 1
ATOM 719 O O . ARG A 1 88 ? 0.115 19.594 2.1 1 96.06 88 ARG A O 1
ATOM 726 N N . LEU A 1 89 ? 1.806 20.75 2.879 1 95.56 89 LEU A N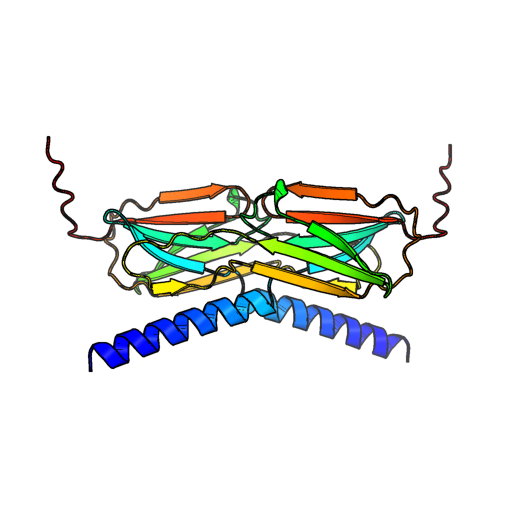 1
ATOM 727 C CA . LEU A 1 89 ? 1.118 20.922 4.156 1 95.56 89 LEU A CA 1
ATOM 728 C C . LEU A 1 89 ? 0.267 22.188 4.156 1 95.56 89 LEU A C 1
ATOM 730 O O . LEU A 1 89 ? 0.667 23.203 3.598 1 95.56 89 LEU A O 1
ATOM 734 N N . PRO A 1 90 ? -0.912 22.109 4.809 1 92.69 90 PRO A N 1
ATOM 735 C CA . PRO A 1 90 ? -1.836 23.25 4.805 1 92.69 90 PRO A CA 1
ATOM 736 C C . PRO A 1 90 ? -1.4 24.375 5.746 1 92.69 90 PRO A C 1
ATOM 738 O O . PRO A 1 90 ? -1.95 25.469 5.695 1 92.69 90 PRO A O 1
ATOM 741 N N . TYR A 1 91 ? -0.436 24.078 6.645 1 86.25 91 TYR A N 1
ATOM 742 C CA . TYR A 1 91 ? 0.068 25.062 7.594 1 86.25 91 TYR A CA 1
ATOM 743 C C . TYR A 1 91 ? 1.592 25.078 7.605 1 86.25 91 TYR A C 1
ATOM 745 O O . TYR A 1 91 ? 2.232 24.094 7.23 1 86.25 91 TYR A O 1
ATOM 753 N N . ASN A 1 92 ? 1.952 26.25 8.016 1 86.56 92 ASN A N 1
ATOM 754 C CA . ASN A 1 92 ? 3.387 26.297 8.281 1 86.56 92 ASN A CA 1
ATOM 755 C C . ASN A 1 92 ? 3.75 25.531 9.555 1 86.56 92 ASN A C 1
ATOM 757 O O . ASN A 1 92 ? 3.064 25.656 10.57 1 86.56 92 ASN A O 1
ATOM 761 N N . VAL A 1 93 ? 4.73 24.75 9.445 1 86.12 93 VAL A N 1
ATOM 762 C CA . VAL A 1 93 ? 5.203 24 10.594 1 86.12 93 VAL A CA 1
ATOM 763 C C . VAL A 1 93 ? 6.34 24.75 11.281 1 86.12 93 VAL A C 1
ATOM 765 O O . VAL A 1 93 ? 7.301 25.156 10.633 1 86.12 93 VAL A O 1
ATOM 768 N N . ALA A 1 94 ? 6.148 24.922 12.578 1 83.5 94 ALA A N 1
ATOM 769 C CA . ALA A 1 94 ? 7.195 25.609 13.328 1 83.5 94 ALA A CA 1
ATOM 770 C C . ALA A 1 94 ? 8.508 24.828 13.281 1 83.5 94 ALA A C 1
ATOM 772 O O . ALA A 1 94 ? 8.508 23.594 13.297 1 83.5 94 ALA A O 1
ATOM 773 N N . LYS A 1 95 ? 9.602 25.516 13.219 1 81.56 95 LYS A N 1
ATOM 774 C CA . LYS A 1 95 ? 10.914 24.906 13.125 1 81.56 95 LYS A CA 1
ATOM 775 C C . LYS A 1 95 ? 11.188 24 14.336 1 81.56 95 LYS A C 1
ATOM 777 O O . LYS A 1 95 ? 11.859 22.984 14.211 1 81.56 95 LYS A O 1
ATOM 782 N N . ASP A 1 96 ? 10.625 24.359 15.484 1 83.44 96 ASP A N 1
ATOM 783 C CA . ASP A 1 96 ? 10.898 23.609 16.703 1 83.44 96 ASP A CA 1
ATOM 784 C C . ASP A 1 96 ? 9.734 22.688 17.062 1 83.44 96 ASP A C 1
ATOM 786 O O . ASP A 1 96 ? 9.664 22.156 18.172 1 83.44 96 ASP A O 1
ATOM 790 N N . ALA A 1 97 ? 8.867 22.578 16.078 1 86.38 97 ALA A N 1
ATOM 791 C CA . ALA A 1 97 ? 7.719 21.703 16.344 1 86.38 97 ALA A CA 1
ATOM 792 C C . ALA A 1 97 ? 8.164 20.281 16.656 1 86.38 97 ALA A C 1
ATOM 794 O O . ALA A 1 97 ? 9.078 19.75 16.016 1 86.38 97 ALA A O 1
ATOM 795 N N . GLU A 1 98 ? 7.602 19.734 17.656 1 89.31 98 GLU A N 1
ATOM 796 C CA . GLU A 1 98 ? 7.883 18.344 18.016 1 89.31 98 GLU A CA 1
ATOM 797 C C . GLU A 1 98 ? 7.082 17.375 17.141 1 89.31 98 GLU A C 1
ATOM 799 O O . GLU A 1 98 ? 5.945 17.031 17.469 1 89.31 98 GLU A O 1
ATOM 804 N N . ILE A 1 99 ? 7.684 16.969 16.094 1 91.5 99 ILE A N 1
ATOM 805 C CA . ILE A 1 99 ? 7.043 16.031 15.164 1 91.5 99 ILE A CA 1
ATOM 806 C C . ILE A 1 99 ? 7.32 14.594 15.609 1 91.5 99 ILE A C 1
ATOM 808 O O . ILE A 1 99 ? 8.453 14.258 15.945 1 91.5 99 ILE A O 1
ATOM 812 N N . SER A 1 100 ? 6.266 13.82 15.68 1 94.88 100 SER A N 1
ATOM 813 C CA . SER A 1 100 ? 6.422 12.422 16.062 1 94.88 100 SER A CA 1
ATOM 814 C C . SER A 1 100 ? 5.914 11.492 14.977 1 94.88 100 SER A C 1
ATOM 816 O O . SER A 1 100 ? 5.098 11.883 14.141 1 94.88 100 SER A O 1
ATOM 818 N N . GLY A 1 101 ? 6.469 10.328 14.938 1 96 101 GLY A N 1
ATOM 819 C CA . GLY A 1 101 ? 6.074 9.305 13.984 1 96 101 GLY A CA 1
ATOM 820 C C . GLY A 1 101 ? 6.035 7.91 14.586 1 96 101 GLY A C 1
ATOM 821 O O . GLY A 1 101 ? 6.797 7.605 15.508 1 96 101 GLY A O 1
ATOM 822 N N . LYS A 1 102 ? 5.16 7.16 14.172 1 97.62 102 LYS A N 1
ATOM 823 C CA . LYS A 1 102 ? 5.035 5.758 14.562 1 97.62 102 LYS A CA 1
ATOM 824 C C . LYS A 1 102 ? 4.801 4.871 13.344 1 97.62 102 LYS A C 1
ATOM 826 O O . LYS A 1 102 ? 4.059 5.238 12.43 1 97.62 102 LYS A O 1
ATOM 831 N N . TYR A 1 103 ? 5.5 3.789 13.305 1 98 103 TYR A N 1
ATOM 832 C CA . TYR A 1 103 ? 5.34 2.805 12.242 1 98 103 TYR A CA 1
ATOM 833 C C . TYR A 1 103 ? 4.926 1.45 12.805 1 98 103 TYR A C 1
ATOM 835 O O . TYR A 1 103 ? 5.691 0.82 13.539 1 98 103 TYR A O 1
ATOM 843 N N . GLU A 1 104 ? 3.725 1.042 12.445 1 97.56 104 GLU A N 1
ATOM 844 C CA . GLU A 1 104 ? 3.172 -0.212 12.945 1 97.56 104 GLU A CA 1
ATOM 845 C C . GLU A 1 104 ? 2.285 -0.881 11.898 1 97.56 104 GLU A C 1
ATOM 847 O O . GLU A 1 104 ? 1.472 -0.219 11.25 1 97.56 104 GLU A O 1
ATOM 852 N N . ASN A 1 105 ? 2.508 -2.168 11.688 1 97.38 105 ASN A N 1
ATOM 853 C CA . ASN A 1 105 ? 1.695 -2.953 10.766 1 97.38 105 ASN A CA 1
ATOM 854 C C . ASN A 1 105 ? 1.687 -2.342 9.367 1 97.38 105 ASN A C 1
ATOM 856 O O . ASN A 1 105 ? 0.634 -2.248 8.734 1 97.38 105 ASN A O 1
ATOM 860 N N . GLY A 1 106 ? 2.797 -1.835 8.969 1 98.19 106 GLY A N 1
ATOM 861 C CA . GLY A 1 106 ? 2.969 -1.288 7.629 1 98.19 106 GLY A CA 1
ATOM 862 C C . GLY A 1 106 ? 2.361 0.093 7.469 1 98.19 106 GLY A C 1
ATOM 863 O O . GLY A 1 106 ? 2.215 0.585 6.348 1 98.19 106 GLY A O 1
ATOM 864 N N . VAL A 1 107 ? 1.926 0.671 8.602 1 98.62 107 VAL A N 1
ATOM 865 C CA . VAL A 1 107 ? 1.311 1.993 8.555 1 98.62 107 VAL A CA 1
ATOM 866 C C . VAL A 1 107 ? 2.205 3.008 9.266 1 98.62 107 VAL A C 1
ATOM 868 O O . VAL A 1 107 ? 2.602 2.801 10.414 1 98.62 107 VAL A O 1
ATOM 871 N N . LEU A 1 108 ? 2.527 4.082 8.5 1 98.62 108 LEU A N 1
ATOM 872 C CA . LEU A 1 108 ? 3.268 5.199 9.078 1 98.62 108 LEU A CA 1
ATOM 873 C C . LEU A 1 108 ? 2.32 6.312 9.508 1 98.62 108 LEU A C 1
ATOM 875 O O . LEU A 1 108 ? 1.523 6.805 8.703 1 98.62 108 LEU A O 1
ATOM 879 N N . THR A 1 109 ? 2.359 6.656 10.742 1 98.5 109 THR A N 1
ATOM 880 C CA . THR A 1 109 ? 1.579 7.777 11.25 1 98.5 109 THR A CA 1
ATOM 881 C C . THR A 1 109 ? 2.494 8.898 11.734 1 98.5 109 THR A C 1
ATOM 883 O O . THR A 1 109 ? 3.385 8.664 12.562 1 98.5 109 THR A O 1
ATOM 886 N N . ILE A 1 110 ? 2.334 10.023 11.203 1 98.06 110 ILE A N 1
ATOM 887 C CA . ILE A 1 110 ? 3.102 11.203 11.594 1 98.06 110 ILE A CA 1
ATOM 888 C C . ILE A 1 110 ? 2.17 12.25 12.203 1 98.06 110 ILE A C 1
ATOM 890 O O . ILE A 1 110 ? 1.1 12.523 11.656 1 98.06 110 ILE A O 1
ATOM 894 N N . ARG A 1 111 ? 2.539 12.812 13.266 1 96.81 111 ARG A N 1
ATOM 895 C CA . ARG A 1 111 ? 1.787 13.875 13.922 1 96.81 111 ARG A CA 1
ATOM 896 C C . ARG A 1 111 ? 2.592 15.164 13.969 1 96.81 111 ARG A C 1
ATOM 898 O O . ARG A 1 111 ? 3.703 15.195 14.5 1 96.81 111 ARG A O 1
ATOM 905 N N . ILE A 1 112 ? 2.041 16.172 13.484 1 94.94 112 ILE A N 1
ATOM 906 C CA . ILE A 1 112 ? 2.666 17.484 13.414 1 94.94 112 ILE A CA 1
ATOM 907 C C . ILE A 1 112 ? 1.827 18.5 14.195 1 94.94 112 ILE A C 1
ATOM 909 O O . ILE A 1 112 ? 0.664 18.734 13.867 1 94.94 112 ILE A O 1
ATOM 913 N N . PRO A 1 113 ? 2.402 19.031 15.211 1 93 113 PRO A N 1
ATOM 914 C CA . PRO A 1 113 ? 1.634 20.031 15.961 1 93 113 PRO A CA 1
ATOM 915 C C . PRO A 1 113 ? 1.259 21.234 15.109 1 93 113 PRO A C 1
ATOM 917 O O . PRO A 1 113 ? 2.061 21.703 14.289 1 93 113 PRO A O 1
ATOM 920 N N . ILE A 1 114 ? -0.003 21.594 15.242 1 86.81 114 ILE A N 1
ATOM 921 C CA . ILE A 1 114 ? -0.45 22.812 14.562 1 86.81 114 ILE A CA 1
ATOM 922 C C . ILE A 1 114 ? -0.118 24.031 15.422 1 86.81 114 ILE A C 1
ATOM 924 O O . ILE A 1 114 ? -0.445 24.062 16.609 1 86.81 114 ILE A O 1
ATOM 928 N N . ALA A 1 115 ? 0.695 24.922 14.828 1 75.69 115 ALA A N 1
ATOM 929 C CA . ALA A 1 115 ? 1.077 26.109 15.594 1 75.69 115 ALA A CA 1
ATOM 930 C C . ALA A 1 115 ? -0.152 26.891 16.016 1 75.69 115 ALA A C 1
ATOM 932 O O . ALA A 1 115 ? -1.12 27.016 15.266 1 75.69 115 ALA A O 1
ATOM 933 N N . GLY A 1 116 ? -0.073 27.391 17.344 1 65.25 116 GLY A N 1
ATOM 934 C CA . GLY A 1 116 ? -1.072 28.297 17.891 1 65.25 116 GLY A CA 1
ATOM 935 C C . GLY A 1 116 ? -2.24 27.578 18.531 1 65.25 116 GLY A C 1
ATOM 936 O O . GLY A 1 116 ? -3.174 28.203 19.031 1 65.25 116 GLY A O 1
ATOM 937 N N . THR A 1 117 ? -2.523 26.344 18.188 1 55.53 117 THR A N 1
ATOM 938 C CA . THR A 1 117 ? -3.615 25.656 18.875 1 55.53 117 THR A CA 1
ATOM 939 C C . THR A 1 117 ? -3.318 25.516 20.359 1 55.53 117 THR A C 1
ATOM 941 O O . THR A 1 117 ? -2.312 24.922 20.734 1 55.53 117 THR A O 1
ATOM 944 N N . SER A 1 118 ? -3.521 26.531 21.094 1 43.94 118 SER A N 1
ATOM 945 C CA . SER A 1 118 ? -3.441 26.594 22.547 1 43.94 118 SER A CA 1
ATOM 946 C C . SER A 1 118 ? -4.277 25.484 23.203 1 43.94 118 SER A C 1
ATOM 948 O O . SER A 1 118 ? -5.484 25.391 22.953 1 43.94 118 SER A O 1
ATOM 950 N N . VAL A 1 119 ? -3.822 24.281 23.172 1 46.75 119 VAL A N 1
ATOM 951 C CA . VAL A 1 119 ? -4.539 23.312 23.984 1 46.75 119 VAL A CA 1
ATOM 952 C C . VAL A 1 119 ? -4.773 23.875 25.391 1 46.75 119 VAL A C 1
ATOM 954 O O . VAL A 1 119 ? -3.822 24.188 26.109 1 46.75 119 VAL A O 1
ATOM 957 N N . ILE A 1 120 ? -5.863 24.531 25.578 1 41.47 120 ILE A N 1
ATOM 958 C CA . ILE A 1 120 ? -6.219 24.938 26.922 1 41.47 120 ILE A CA 1
ATOM 959 C C . ILE A 1 120 ? -6.371 23.703 27.812 1 41.47 120 ILE A C 1
ATOM 961 O O . ILE A 1 120 ? -7.238 22.859 27.578 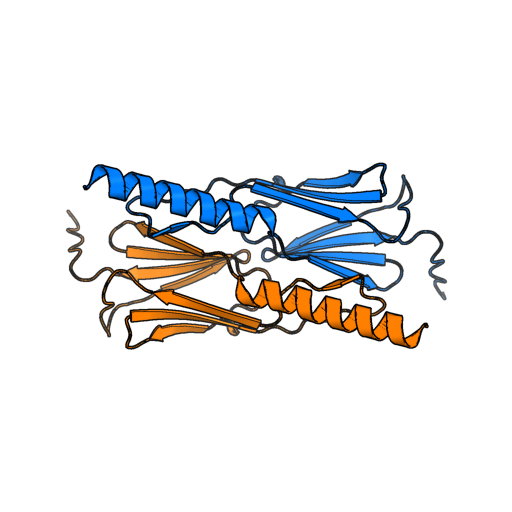1 41.47 120 ILE A O 1
ATOM 965 N N . LYS A 1 121 ? -5.336 23.203 28.25 1 41.78 121 LYS A N 1
ATOM 966 C CA . LYS A 1 121 ? -5.422 22.203 29.312 1 41.78 121 LYS A CA 1
ATOM 967 C C . LYS A 1 121 ? -6.254 22.734 30.484 1 41.78 121 LYS A C 1
ATOM 969 O O . LYS A 1 121 ? -5.934 23.781 31.062 1 41.78 121 LYS A O 1
ATOM 974 N N . ILE A 1 122 ? -7.516 22.328 30.516 1 37.28 122 ILE A N 1
ATOM 975 C CA . ILE A 1 122 ? -8.227 22.641 31.75 1 37.28 122 ILE A CA 1
ATOM 976 C C . ILE A 1 122 ? -7.746 21.734 32.875 1 37.28 122 ILE A C 1
ATOM 978 O O . ILE A 1 122 ? -7.812 20.5 32.75 1 37.28 122 ILE A O 1
ATOM 982 N N . GLU A 1 123 ? -6.859 22.188 33.594 1 34.84 123 GLU A N 1
ATOM 983 C CA . GLU A 1 123 ? -6.668 21.578 34.906 1 34.84 123 GLU A CA 1
ATOM 984 C C . GLU A 1 123 ? -7.945 21.656 35.75 1 34.84 123 GLU A C 1
ATOM 986 O O . GLU A 1 123 ? -8.68 22.641 35.688 1 34.84 123 GLU A O 1
ATOM 991 N N . MET B 1 1 ? -20.453 30.266 -2.602 1 67 1 MET B N 1
ATOM 992 C CA . MET B 1 1 ? -19.078 29.953 -2.965 1 67 1 MET B CA 1
ATOM 993 C C . MET B 1 1 ? -18.484 28.922 -2.008 1 67 1 MET B C 1
ATOM 995 O O . MET B 1 1 ? -17.812 27.984 -2.439 1 67 1 MET B O 1
ATOM 999 N N . TYR B 1 2 ? -18.906 28.984 -0.631 1 74.38 2 TYR B N 1
ATOM 1000 C CA . TYR B 1 2 ? -18.438 28.062 0.402 1 74.38 2 TYR B CA 1
ATOM 1001 C C . TYR B 1 2 ? -18.984 26.672 0.181 1 74.38 2 TYR B C 1
ATOM 1003 O O . TYR B 1 2 ? -18.25 25.688 0.209 1 74.38 2 TYR B O 1
ATOM 1011 N N . TYR B 1 3 ? -20.188 26.562 -0.236 1 76.44 3 TYR B N 1
ATOM 1012 C CA . TYR B 1 3 ? -20.844 25.281 -0.439 1 76.44 3 TYR B CA 1
ATOM 1013 C C . TYR B 1 3 ? -20.234 24.547 -1.634 1 76.44 3 TYR B C 1
ATOM 1015 O O . TYR B 1 3 ? -20.031 23.328 -1.581 1 76.44 3 TYR B O 1
ATOM 1023 N N . LEU B 1 4 ? -20.016 25.312 -2.654 1 78.94 4 LEU B N 1
ATOM 1024 C CA . LEU B 1 4 ? -19.422 24.734 -3.854 1 78.94 4 LEU B CA 1
ATOM 1025 C C . LEU B 1 4 ? -18.016 24.219 -3.568 1 78.94 4 LEU B C 1
ATOM 1027 O O . LEU B 1 4 ? -17.641 23.141 -4.047 1 78.94 4 LEU B O 1
ATOM 1031 N N . GLY B 1 5 ? -17.328 24.906 -2.756 1 78.5 5 GLY B N 1
ATOM 1032 C CA . GLY B 1 5 ? -15.992 24.5 -2.346 1 78.5 5 GLY B CA 1
ATOM 1033 C C . GLY B 1 5 ? -15.977 23.188 -1.579 1 78.5 5 GLY B C 1
ATOM 1034 O O . GLY B 1 5 ? -15.141 22.312 -1.841 1 78.5 5 GLY B O 1
ATOM 1035 N N . LYS B 1 6 ? -16.969 23.109 -0.705 1 80.25 6 LYS B N 1
ATOM 1036 C CA . LYS B 1 6 ? -17.094 21.906 0.107 1 80.25 6 LYS B CA 1
ATOM 1037 C C . LYS B 1 6 ? -17.469 20.703 -0.752 1 80.25 6 LYS B C 1
ATOM 1039 O O . LYS B 1 6 ? -16.953 19.594 -0.538 1 80.25 6 LYS B O 1
ATOM 1044 N N . GLU B 1 7 ? -18.328 20.906 -1.727 1 81.44 7 GLU B N 1
ATOM 1045 C CA . GLU B 1 7 ? -18.734 19.828 -2.607 1 81.44 7 GLU B CA 1
ATOM 1046 C C . GLU B 1 7 ? -17.578 19.359 -3.5 1 81.44 7 GLU B C 1
ATOM 1048 O O . GLU B 1 7 ? -17.406 18.172 -3.727 1 81.44 7 GLU B O 1
ATOM 1053 N N . LEU B 1 8 ? -16.859 20.281 -3.947 1 82.75 8 LEU B N 1
ATOM 1054 C CA . LEU B 1 8 ? -15.719 19.969 -4.789 1 82.75 8 LEU B CA 1
ATOM 1055 C C . LEU B 1 8 ? -14.656 19.203 -3.996 1 82.75 8 LEU B C 1
ATOM 1057 O O . LEU B 1 8 ? -14.039 18.266 -4.508 1 82.75 8 LEU B O 1
ATOM 1061 N N . GLN B 1 9 ? -14.5 19.625 -2.811 1 81.69 9 GLN B N 1
ATOM 1062 C CA . GLN B 1 9 ? -13.562 18.938 -1.933 1 81.69 9 GLN B CA 1
ATOM 1063 C C . GLN B 1 9 ? -13.984 17.5 -1.696 1 81.69 9 GLN B C 1
ATOM 1065 O O . GLN B 1 9 ? -13.156 16.578 -1.771 1 81.69 9 GLN B O 1
ATOM 1070 N N . LYS B 1 10 ? -15.258 17.312 -1.391 1 81.38 10 LYS B N 1
ATOM 1071 C CA . LYS B 1 10 ? -15.797 15.977 -1.161 1 81.38 10 LYS B CA 1
ATOM 1072 C C . LYS B 1 10 ? -15.617 15.094 -2.393 1 81.38 10 LYS B C 1
ATOM 1074 O O . LYS B 1 10 ? -15.227 13.93 -2.279 1 81.38 10 LYS B O 1
ATOM 1079 N N . ARG B 1 11 ? -15.875 15.656 -3.465 1 81.56 11 ARG B N 1
ATOM 1080 C CA . ARG B 1 11 ? -15.75 14.898 -4.707 1 81.56 11 ARG B CA 1
ATOM 1081 C C . ARG B 1 11 ? -14.289 14.547 -4.988 1 81.56 11 ARG B C 1
ATOM 1083 O O . ARG B 1 11 ? -13.992 13.438 -5.438 1 81.56 11 ARG B O 1
ATOM 1090 N N . SER B 1 12 ? -13.453 15.438 -4.742 1 85.81 12 SER B N 1
ATOM 1091 C CA . SER B 1 12 ? -12.023 15.188 -4.918 1 85.81 12 SER B CA 1
ATOM 1092 C C . SER B 1 12 ? -11.547 14.07 -3.998 1 85.81 12 SER B C 1
ATOM 1094 O O . SER B 1 12 ? -10.742 13.227 -4.406 1 85.81 12 SER B O 1
ATOM 1096 N N . GLU B 1 13 ? -12.086 14.031 -2.809 1 84.81 13 GLU B N 1
ATOM 1097 C CA . GLU B 1 13 ? -11.773 12.984 -1.844 1 84.81 13 GLU B CA 1
ATOM 1098 C C . GLU B 1 13 ? -12.203 11.617 -2.361 1 84.81 13 GLU B C 1
ATOM 1100 O O . GLU B 1 13 ? -11.438 10.648 -2.297 1 84.81 13 GLU B O 1
ATOM 1105 N N . GLU B 1 14 ? -13.398 11.641 -2.818 1 85.69 14 GLU B N 1
ATOM 1106 C CA . GLU B 1 14 ? -13.953 10.391 -3.32 1 85.69 14 GLU B CA 1
ATOM 1107 C C . GLU B 1 14 ? -13.18 9.883 -4.535 1 85.69 14 GLU B C 1
ATOM 1109 O O . GLU B 1 14 ? -12.922 8.688 -4.66 1 85.69 14 GLU B O 1
ATOM 1114 N N . LEU B 1 15 ? -12.805 10.805 -5.277 1 89.81 15 LEU B N 1
ATOM 1115 C CA . LEU B 1 15 ? -12.078 10.43 -6.484 1 89.81 15 LEU B CA 1
ATOM 1116 C C . LEU B 1 15 ? -10.68 9.922 -6.137 1 89.81 15 LEU B C 1
ATOM 1118 O O . LEU B 1 15 ? -10.219 8.93 -6.707 1 89.81 15 LEU B O 1
ATOM 1122 N N . SER B 1 16 ? -10.102 10.57 -5.273 1 92.69 16 SER B N 1
ATOM 1123 C CA . SER B 1 16 ? -8.758 10.172 -4.871 1 92.69 16 SER B CA 1
ATOM 1124 C C . SER B 1 16 ? -8.758 8.781 -4.238 1 92.69 16 SER B C 1
ATOM 1126 O O . SER B 1 16 ? -7.996 7.906 -4.656 1 92.69 16 SER B O 1
ATOM 1128 N N . ARG B 1 17 ? -9.633 8.555 -3.303 1 95.19 17 ARG B N 1
ATOM 1129 C CA . ARG B 1 17 ? -9.734 7.25 -2.662 1 95.19 17 ARG B CA 1
ATOM 1130 C C . ARG B 1 17 ? -10.156 6.18 -3.664 1 95.19 17 ARG B C 1
ATOM 1132 O O . ARG B 1 17 ? -9.633 5.062 -3.645 1 95.19 17 ARG B O 1
ATOM 1139 N N . GLY B 1 18 ? -11.078 6.578 -4.484 1 95.12 18 GLY B N 1
ATOM 1140 C CA . GLY B 1 18 ? -11.523 5.656 -5.516 1 95.12 18 GLY B CA 1
ATOM 1141 C C . GLY B 1 18 ? -10.406 5.188 -6.426 1 95.12 18 GLY B C 1
ATOM 1142 O O . GLY B 1 18 ? -10.328 4.004 -6.758 1 95.12 18 GLY B O 1
ATOM 1143 N N . PHE B 1 19 ? -9.586 6.062 -6.824 1 96.19 19 PHE B N 1
ATOM 1144 C CA . PHE B 1 19 ? -8.438 5.715 -7.648 1 96.19 19 PHE B CA 1
ATOM 1145 C C . PHE B 1 19 ? -7.559 4.684 -6.949 1 96.19 19 PHE B C 1
ATOM 1147 O O . PHE B 1 19 ? -7.203 3.66 -7.539 1 96.19 19 PHE B O 1
ATOM 1154 N N . TYR B 1 20 ? -7.23 4.957 -5.762 1 96.69 20 TYR B N 1
ATOM 1155 C CA . TYR B 1 20 ? -6.363 4.055 -5.012 1 96.69 20 TYR B CA 1
ATOM 1156 C C . TYR B 1 20 ? -7.043 2.709 -4.785 1 96.69 20 TYR B C 1
ATOM 1158 O O . TYR B 1 20 ? -6.387 1.665 -4.797 1 96.69 20 TYR B O 1
ATOM 1166 N N . GLU B 1 21 ? -8.328 2.76 -4.516 1 96.75 21 GLU B N 1
ATOM 1167 C CA . GLU B 1 21 ? -9.055 1.509 -4.336 1 96.75 21 GLU B CA 1
ATOM 1168 C C . GLU B 1 21 ? -9.023 0.663 -5.602 1 96.75 21 GLU B C 1
ATOM 1170 O O . GLU B 1 21 ? -9.07 -0.567 -5.535 1 96.75 21 GLU B O 1
ATOM 1175 N N . LEU B 1 22 ? -8.82 1.276 -6.738 1 95.88 22 LEU B N 1
ATOM 1176 C CA . LEU B 1 22 ? -8.789 0.577 -8.016 1 95.88 22 LEU B CA 1
ATOM 1177 C C . LEU B 1 22 ? -7.434 -0.093 -8.234 1 95.88 22 LEU B C 1
ATOM 1179 O O . LEU B 1 22 ? -7.363 -1.189 -8.797 1 95.88 22 LEU B O 1
ATOM 1183 N N . VAL B 1 23 ? -6.406 0.523 -7.746 1 96.56 23 VAL B N 1
ATOM 1184 C CA . VAL B 1 23 ? -5.086 0.032 -8.133 1 96.56 23 VAL B CA 1
ATOM 1185 C C . VAL B 1 23 ? -4.434 -0.682 -6.949 1 96.56 23 VAL B C 1
ATOM 1187 O O . VAL B 1 23 ? -3.445 -1.398 -7.117 1 96.56 23 VAL B O 1
ATOM 1190 N N . TYR B 1 24 ? -5.004 -0.522 -5.75 1 97.5 24 TYR B N 1
ATOM 1191 C CA . TYR B 1 24 ? -4.492 -1.111 -4.516 1 97.5 24 TYR B CA 1
ATOM 1192 C C . TYR B 1 24 ? -5.016 -2.529 -4.332 1 97.5 24 TYR B C 1
ATOM 1194 O O . TYR B 1 24 ? -6.148 -2.834 -4.711 1 97.5 24 TYR B O 1
ATOM 1202 N N . PRO B 1 25 ? -4.105 -3.436 -3.859 1 98.25 25 PRO B N 1
ATOM 1203 C CA . PRO B 1 25 ? -2.701 -3.289 -3.471 1 98.25 25 PRO B CA 1
ATOM 1204 C C . PRO B 1 25 ? -1.737 -3.652 -4.598 1 98.25 25 PRO B C 1
ATOM 1206 O O . PRO B 1 25 ? -2.096 -4.41 -5.504 1 98.25 25 PRO B O 1
ATOM 1209 N N . PRO B 1 26 ? -0.53 -3.037 -4.59 1 98.44 26 PRO B N 1
ATOM 1210 C CA . PRO B 1 26 ? 0.499 -3.588 -5.477 1 98.44 26 PRO B CA 1
ATOM 1211 C C . PRO B 1 26 ? 0.85 -5.035 -5.141 1 98.44 26 PRO B C 1
ATOM 1213 O O . PRO B 1 26 ? 0.895 -5.41 -3.965 1 98.44 26 PRO B O 1
ATOM 1216 N N . VAL B 1 27 ? 1.104 -5.82 -6.16 1 98.06 27 VAL B N 1
ATOM 1217 C CA . VAL B 1 27 ? 1.303 -7.254 -5.973 1 98.06 27 VAL B CA 1
ATOM 1218 C C . VAL B 1 27 ? 2.508 -7.719 -6.785 1 98.06 27 VAL B C 1
ATOM 1220 O O . VAL B 1 27 ? 2.686 -7.305 -7.934 1 98.06 27 VAL B O 1
ATOM 1223 N N . ASP B 1 28 ? 3.357 -8.5 -6.148 1 97.88 28 ASP B N 1
ATOM 1224 C CA . ASP B 1 28 ? 4.344 -9.297 -6.875 1 97.88 28 ASP B CA 1
ATOM 1225 C C . ASP B 1 28 ? 3.912 -10.758 -6.965 1 97.88 28 ASP B C 1
ATOM 1227 O O . ASP B 1 28 ? 3.314 -11.289 -6.027 1 97.88 28 ASP B O 1
ATOM 1231 N N . MET B 1 29 ? 4.16 -11.367 -8.062 1 97 29 MET B N 1
ATOM 1232 C CA . MET B 1 29 ? 3.908 -12.789 -8.25 1 97 29 MET B CA 1
ATOM 1233 C C . MET B 1 29 ? 5.09 -13.461 -8.945 1 97 29 MET B C 1
ATOM 1235 O O . MET B 1 29 ? 5.531 -13.016 -10 1 97 29 MET B O 1
ATOM 1239 N N . TYR B 1 30 ? 5.625 -14.5 -8.359 1 96 30 TYR B N 1
ATOM 1240 C CA . TYR B 1 30 ? 6.785 -15.188 -8.914 1 96 30 TYR B CA 1
ATOM 1241 C C . TYR B 1 30 ? 6.824 -16.641 -8.453 1 96 30 TYR B C 1
ATOM 1243 O O . TYR B 1 30 ? 6.102 -17.031 -7.531 1 96 30 TYR B O 1
ATOM 1251 N N . GLU B 1 31 ? 7.66 -17.422 -9.117 1 94.38 31 GLU B N 1
ATOM 1252 C CA . GLU B 1 31 ? 7.863 -18.812 -8.719 1 94.38 31 GLU B CA 1
ATOM 1253 C C . GLU B 1 31 ? 9.062 -18.953 -7.785 1 94.38 31 GLU B C 1
ATOM 1255 O O . GLU B 1 31 ? 10.086 -18.297 -7.98 1 94.38 31 GLU B O 1
ATOM 1260 N N . GLU B 1 32 ? 8.82 -19.797 -6.785 1 93.81 32 GLU B N 1
ATOM 1261 C CA . GLU B 1 32 ? 9.914 -20.094 -5.863 1 93.81 32 GLU B CA 1
ATOM 1262 C C . GLU B 1 32 ? 9.727 -21.469 -5.215 1 93.81 32 GLU B C 1
ATOM 1264 O O . GLU B 1 32 ? 8.734 -21.703 -4.523 1 93.81 32 GLU B O 1
ATOM 1269 N N . GLY B 1 33 ? 10.672 -22.406 -5.422 1 91.25 33 GLY B N 1
ATOM 1270 C CA . GLY B 1 33 ? 10.695 -23.688 -4.734 1 91.25 33 GLY B CA 1
ATOM 1271 C C . GLY B 1 33 ? 9.461 -24.531 -4.992 1 91.25 33 GLY B C 1
ATOM 1272 O O . GLY B 1 33 ? 8.922 -25.156 -4.078 1 91.25 33 GLY B O 1
ATOM 1273 N N . GLY B 1 34 ? 8.914 -24.484 -6.117 1 90.12 34 GLY B N 1
ATOM 1274 C CA . GLY B 1 34 ? 7.742 -25.281 -6.453 1 90.12 34 GLY B CA 1
ATOM 1275 C C . GLY B 1 34 ? 6.438 -24.609 -6.078 1 90.12 34 GLY B C 1
ATOM 1276 O O . GLY B 1 34 ? 5.371 -25.219 -6.168 1 90.12 34 GLY B O 1
ATOM 1277 N N . TYR B 1 35 ? 6.637 -23.406 -5.645 1 93.81 35 TYR B N 1
ATOM 1278 C CA . TYR B 1 35 ? 5.449 -22.656 -5.27 1 93.81 35 TYR B CA 1
ATOM 1279 C C . TYR B 1 35 ? 5.305 -21.406 -6.137 1 93.81 35 TYR B C 1
ATOM 1281 O O . TYR B 1 35 ? 6.301 -20.844 -6.594 1 93.81 35 TYR B O 1
ATOM 1289 N N . LEU B 1 36 ? 4.047 -21.062 -6.398 1 95 36 LEU B N 1
ATOM 1290 C CA . LEU B 1 36 ? 3.713 -19.719 -6.824 1 95 36 LEU B CA 1
ATOM 1291 C C . LEU B 1 36 ? 3.527 -18.797 -5.621 1 95 36 LEU B C 1
ATOM 1293 O O . LEU B 1 36 ? 2.648 -19.031 -4.789 1 95 36 LEU B O 1
ATOM 1297 N N . VAL B 1 37 ? 4.383 -17.844 -5.531 1 96.94 37 VAL B N 1
ATOM 1298 C CA . VAL B 1 37 ? 4.355 -16.938 -4.391 1 96.94 37 VAL B CA 1
ATOM 1299 C C . VAL B 1 37 ? 3.738 -15.602 -4.809 1 96.94 37 VAL B C 1
ATOM 1301 O O . VAL B 1 37 ? 4.16 -15 -5.801 1 96.94 37 VAL B O 1
ATOM 1304 N N . VAL B 1 38 ? 2.701 -15.188 -4.113 1 97.62 38 VAL B N 1
ATOM 1305 C CA . VAL B 1 38 ? 2.039 -13.906 -4.32 1 97.62 38 VAL B CA 1
ATOM 1306 C C . VAL B 1 38 ? 2.225 -13.023 -3.084 1 97.62 38 VAL B C 1
ATOM 1308 O O . VAL B 1 38 ? 1.891 -13.43 -1.969 1 97.62 38 VAL B O 1
ATOM 1311 N N . VAL B 1 39 ? 2.824 -11.867 -3.307 1 98.38 39 VAL B N 1
ATOM 1312 C CA . VAL B 1 39 ? 3.094 -10.938 -2.215 1 98.38 39 VAL B CA 1
ATOM 1313 C C . VAL B 1 39 ? 2.346 -9.625 -2.451 1 98.38 39 VAL B C 1
ATOM 1315 O O . VAL B 1 39 ? 2.527 -8.984 -3.486 1 98.38 39 VAL B O 1
ATOM 1318 N N . ALA B 1 40 ? 1.473 -9.219 -1.562 1 98.62 40 ALA B N 1
ATOM 1319 C CA . ALA B 1 40 ? 0.666 -8.008 -1.691 1 98.62 40 ALA B CA 1
ATOM 1320 C C . ALA B 1 40 ? 0.941 -7.043 -0.544 1 98.62 40 ALA B C 1
ATOM 1322 O O . ALA B 1 40 ? 0.983 -7.449 0.62 1 98.62 40 ALA B O 1
ATOM 1323 N N . ASP B 1 41 ? 1.189 -5.805 -0.868 1 98.62 41 ASP B N 1
ATOM 1324 C CA . ASP B 1 41 ? 1.332 -4.762 0.144 1 98.62 41 ASP B CA 1
ATOM 1325 C C . ASP B 1 41 ? -0.032 -4.273 0.624 1 98.62 41 ASP B C 1
ATOM 1327 O O . ASP B 1 41 ? -0.642 -3.406 -0.004 1 98.62 41 ASP B O 1
ATOM 1331 N N . LEU B 1 42 ? -0.488 -4.754 1.767 1 98.31 42 LEU B N 1
ATOM 1332 C CA . LEU B 1 42 ? -1.811 -4.504 2.33 1 98.31 42 LEU B CA 1
ATOM 1333 C C . LEU B 1 42 ? -1.701 -3.92 3.734 1 98.31 42 LEU B C 1
ATOM 1335 O O . LEU B 1 42 ? -2.115 -4.555 4.707 1 98.31 42 LEU B O 1
ATOM 1339 N N . ALA B 1 43 ? -1.294 -2.77 3.809 1 98.5 43 ALA B N 1
ATOM 1340 C CA . ALA B 1 43 ? -0.944 -2.137 5.078 1 98.5 43 ALA B CA 1
ATOM 1341 C C . ALA B 1 43 ? -2.189 -1.868 5.918 1 98.5 43 ALA B C 1
ATOM 1343 O O . ALA B 1 43 ? -3.178 -1.322 5.418 1 98.5 43 ALA B O 1
ATOM 1344 N N . GLY B 1 44 ? -2.143 -2.184 7.18 1 97.75 44 GLY B N 1
ATOM 1345 C CA . GLY B 1 44 ? -3.057 -1.657 8.18 1 97.75 44 GLY B CA 1
ATOM 1346 C C . GLY B 1 44 ? -4.375 -2.406 8.234 1 97.75 44 GLY B C 1
ATOM 1347 O O . GLY B 1 44 ? -5.277 -2.029 8.984 1 97.75 44 GLY B O 1
ATOM 1348 N N . PHE B 1 45 ? -4.551 -3.406 7.402 1 97.75 45 PHE B N 1
ATOM 1349 C CA . PHE B 1 45 ? -5.77 -4.203 7.477 1 97.75 45 PHE B CA 1
ATOM 1350 C C . PHE B 1 45 ? -5.672 -5.234 8.602 1 97.75 45 PHE B C 1
ATOM 1352 O O . PHE B 1 45 ? -4.578 -5.664 8.961 1 97.75 45 PHE B O 1
ATOM 1359 N N . ASN B 1 46 ? -6.824 -5.531 9.125 1 96.5 46 ASN B N 1
ATOM 1360 C CA . ASN B 1 46 ? -6.914 -6.613 10.102 1 96.5 46 ASN B CA 1
ATOM 1361 C C . ASN B 1 46 ? -6.816 -7.98 9.43 1 96.5 46 ASN B C 1
ATOM 1363 O O . ASN B 1 46 ? -7.562 -8.273 8.492 1 96.5 46 ASN B O 1
ATOM 1367 N N . LYS B 1 47 ? -5.918 -8.758 9.938 1 96.5 47 LYS B N 1
ATOM 1368 C CA . LYS B 1 47 ? -5.664 -10.078 9.359 1 96.5 47 LYS B CA 1
ATOM 1369 C C . LYS B 1 47 ? -6.953 -10.883 9.25 1 96.5 47 LYS B C 1
ATOM 1371 O O . LYS B 1 47 ? -7.172 -11.586 8.266 1 96.5 47 LYS B O 1
ATOM 1376 N N . GLU B 1 48 ? -7.844 -10.773 10.242 1 96 48 GLU B N 1
ATOM 1377 C CA . GLU B 1 48 ? -9.062 -11.57 10.305 1 96 48 GLU B CA 1
ATOM 1378 C C . GLU B 1 48 ? -10.078 -11.117 9.258 1 96 48 GLU B C 1
ATOM 1380 O O . GLU B 1 48 ? -11.039 -11.836 8.961 1 96 48 GLU B O 1
ATOM 1385 N N . LYS B 1 49 ? -9.789 -9.969 8.719 1 96 49 LYS B N 1
ATOM 1386 C CA . LYS B 1 49 ? -10.734 -9.422 7.742 1 96 49 LYS B CA 1
ATOM 1387 C C . LYS B 1 49 ? -10.188 -9.547 6.32 1 96 49 LYS B C 1
ATOM 1389 O O . LYS B 1 49 ? -10.781 -9.023 5.375 1 96 49 LYS B O 1
ATOM 1394 N N . ILE B 1 50 ? -9.109 -10.109 6.176 1 97.88 50 ILE B N 1
ATOM 1395 C CA . ILE B 1 50 ? -8.539 -10.375 4.859 1 97.88 50 ILE B CA 1
ATOM 1396 C C . ILE B 1 50 ? -9.008 -11.742 4.359 1 97.88 50 ILE B C 1
ATOM 1398 O O . ILE B 1 50 ? -8.852 -12.75 5.051 1 97.88 50 ILE B O 1
ATOM 1402 N N . LYS B 1 51 ? -9.586 -11.742 3.197 1 97.31 51 LYS B N 1
ATOM 1403 C CA . LYS B 1 51 ? -10.031 -12.969 2.549 1 97.31 51 LYS B CA 1
ATOM 1404 C C . LYS B 1 51 ? -9.305 -13.195 1.227 1 97.31 51 LYS B C 1
ATOM 1406 O O . LYS B 1 51 ? -9.148 -12.266 0.432 1 97.31 51 LYS B O 1
ATOM 1411 N N . ALA B 1 52 ? -8.82 -14.312 1.053 1 96.75 52 ALA B N 1
ATOM 1412 C CA . ALA B 1 52 ? -8.203 -14.719 -0.208 1 96.75 52 ALA B CA 1
ATOM 1413 C C . ALA B 1 52 ? -8.734 -16.062 -0.679 1 96.75 52 ALA B C 1
ATOM 1415 O O . ALA B 1 52 ? -8.875 -17 0.116 1 96.75 52 ALA B O 1
ATOM 1416 N N . ARG B 1 53 ? -9.062 -16.172 -1.932 1 94.44 53 ARG B N 1
ATOM 1417 C CA . ARG B 1 53 ? -9.57 -17.438 -2.479 1 94.44 53 ARG B CA 1
ATOM 1418 C C . ARG B 1 53 ? -9.172 -17.594 -3.943 1 94.44 53 ARG B C 1
ATOM 1420 O O . ARG B 1 53 ? -8.938 -16.594 -4.637 1 94.44 53 ARG B O 1
ATOM 1427 N N . VAL B 1 54 ? -9.133 -18.703 -4.363 1 94 54 VAL B N 1
ATOM 1428 C CA . VAL B 1 54 ? -8.938 -19 -5.777 1 94 54 VAL B CA 1
ATOM 1429 C C . VAL B 1 54 ? -10.273 -19.328 -6.43 1 94 54 VAL B C 1
ATOM 1431 O O . VAL B 1 54 ? -11.016 -20.188 -5.953 1 94 54 VAL B O 1
ATOM 1434 N N . SER B 1 55 ? -10.539 -18.625 -7.465 1 91.81 55 SER B N 1
ATOM 1435 C CA . SER B 1 55 ? -11.812 -18.828 -8.148 1 91.81 55 SER B CA 1
ATOM 1436 C C . SER B 1 55 ? -11.734 -20.031 -9.094 1 91.81 55 SER B C 1
ATOM 1438 O O . SER B 1 55 ? -10.648 -20.531 -9.383 1 91.81 55 SER B O 1
ATOM 1440 N N . GLY B 1 56 ? -12.891 -20.484 -9.625 1 85.94 56 GLY B N 1
ATOM 1441 C CA . GLY B 1 56 ? -12.961 -21.547 -10.617 1 85.94 56 GLY B CA 1
ATOM 1442 C C . GLY B 1 56 ? -12.328 -21.156 -11.945 1 85.94 56 GLY B C 1
ATOM 1443 O O . GLY B 1 56 ? -12.031 -22.031 -12.773 1 85.94 56 GLY B O 1
ATOM 1444 N N . GLN B 1 57 ? -12.109 -19.891 -12.164 1 89.69 57 GLN B N 1
ATOM 1445 C CA . GLN B 1 57 ? -11.508 -19.391 -13.391 1 89.69 57 GLN B CA 1
ATOM 1446 C C . GLN B 1 57 ? -10.016 -19.156 -13.219 1 89.69 57 GLN B C 1
ATOM 1448 O O . GLN B 1 57 ? -9.414 -18.359 -13.961 1 89.69 57 GLN B O 1
ATOM 1453 N N . ASN B 1 58 ? -9.383 -19.734 -12.18 1 91.25 58 ASN B N 1
ATOM 1454 C CA . ASN B 1 58 ? -7.945 -19.688 -11.914 1 91.25 58 ASN B CA 1
ATOM 1455 C C . ASN B 1 58 ? -7.488 -18.266 -11.602 1 91.25 58 ASN B C 1
ATOM 1457 O O . ASN B 1 58 ? -6.508 -17.781 -12.164 1 91.25 58 ASN B O 1
ATOM 1461 N N . GLU B 1 59 ? -8.297 -17.656 -10.859 1 95.56 59 GLU B N 1
ATOM 1462 C CA . GLU B 1 59 ? -7.973 -16.328 -10.359 1 95.56 59 GLU B CA 1
ATOM 1463 C C . GLU B 1 59 ? -7.805 -16.328 -8.844 1 95.56 59 GLU B C 1
ATOM 1465 O O . GLU B 1 59 ? -8.578 -16.969 -8.133 1 95.56 59 GLU B O 1
ATOM 1470 N N . LEU B 1 60 ? -6.75 -15.695 -8.461 1 96.94 60 LEU B N 1
ATOM 1471 C CA . LEU B 1 60 ? -6.652 -15.391 -7.039 1 96.94 60 LEU B CA 1
ATOM 1472 C C . LEU B 1 60 ? -7.352 -14.078 -6.711 1 96.94 60 LEU B C 1
ATOM 1474 O O . LEU B 1 60 ? -7.051 -13.047 -7.312 1 96.94 60 LEU B O 1
ATOM 1478 N N . ILE B 1 61 ? -8.336 -14.125 -5.832 1 97.81 61 ILE B N 1
ATOM 1479 C CA . ILE B 1 61 ? -9.078 -12.938 -5.426 1 97.81 61 ILE B CA 1
ATOM 1480 C C . ILE B 1 61 ? -8.734 -12.586 -3.977 1 97.81 61 ILE B C 1
ATOM 1482 O O . ILE B 1 61 ? -8.875 -13.422 -3.08 1 97.81 61 ILE B O 1
ATOM 1486 N N . ILE B 1 62 ? -8.211 -11.422 -3.779 1 98.31 62 ILE B N 1
ATOM 1487 C CA . ILE B 1 62 ? -7.914 -10.906 -2.449 1 98.31 62 ILE B CA 1
ATOM 1488 C C . ILE B 1 62 ? -8.867 -9.758 -2.113 1 98.31 62 ILE B C 1
ATOM 1490 O O . ILE B 1 62 ? -9 -8.805 -2.885 1 98.31 62 ILE B O 1
ATOM 1494 N N . GLU B 1 63 ? -9.547 -9.891 -1.008 1 98.44 63 GLU B N 1
ATOM 1495 C CA . GLU B 1 63 ? -10.484 -8.875 -0.556 1 98.44 63 GLU B CA 1
ATOM 1496 C C . GLU B 1 63 ? -10.25 -8.516 0.909 1 98.44 63 GLU B C 1
ATOM 1498 O O . GLU B 1 63 ? -9.93 -9.383 1.723 1 98.44 63 GLU B O 1
ATOM 1503 N N . ALA B 1 64 ? -10.398 -7.309 1.226 1 98.12 64 ALA B N 1
ATOM 1504 C CA . ALA B 1 64 ? -10.312 -6.828 2.602 1 98.12 64 ALA B CA 1
ATOM 1505 C C . ALA B 1 64 ? -11.039 -5.496 2.764 1 98.12 64 ALA B C 1
ATOM 1507 O O . ALA B 1 64 ? -11.242 -4.77 1.787 1 98.12 64 ALA B O 1
ATOM 1508 N N . GLU B 1 65 ? -11.477 -5.215 3.975 1 97.12 65 GLU B N 1
ATOM 1509 C CA . GLU B 1 65 ? -12.141 -3.957 4.297 1 97.12 65 GLU B CA 1
ATOM 1510 C C . GLU B 1 65 ? -11.695 -3.426 5.652 1 97.12 65 GLU B C 1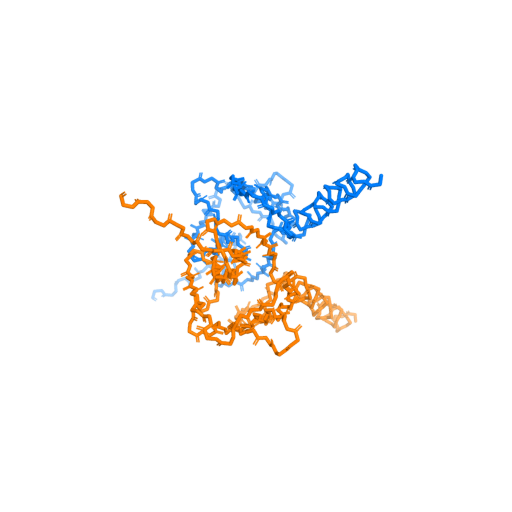
ATOM 1512 O O . GLU B 1 65 ? -11.211 -4.188 6.496 1 97.12 65 GLU B O 1
ATOM 1517 N N . ARG B 1 66 ? -11.758 -2.127 5.762 1 96.75 66 ARG B N 1
ATOM 1518 C CA . ARG B 1 66 ? -11.461 -1.484 7.039 1 96.75 66 ARG B CA 1
ATOM 1519 C C . ARG B 1 66 ? -12.289 -0.217 7.219 1 96.75 66 ARG B C 1
ATOM 1521 O O . ARG B 1 66 ? -12.859 0.302 6.258 1 96.75 66 ARG B O 1
ATOM 1528 N N . GLU B 1 67 ? -12.328 0.12 8.5 1 93.69 67 GLU B N 1
ATOM 1529 C CA . GLU B 1 67 ? -12.922 1.412 8.828 1 93.69 67 GLU B CA 1
ATOM 1530 C C . GLU B 1 67 ? -11.852 2.482 9.008 1 93.69 67 GLU B C 1
ATOM 1532 O O . GLU B 1 67 ? -10.852 2.254 9.688 1 93.69 67 GLU B O 1
ATOM 1537 N N . ILE B 1 68 ? -11.984 3.531 8.266 1 92.5 68 ILE B N 1
ATOM 1538 C CA . ILE B 1 68 ? -11.078 4.66 8.43 1 92.5 68 ILE B CA 1
ATOM 1539 C C . ILE B 1 68 ? -11.828 5.84 9.047 1 92.5 68 ILE B C 1
ATOM 1541 O O . ILE B 1 68 ? -12.875 6.254 8.539 1 92.5 68 ILE B O 1
ATOM 1545 N N . THR B 1 69 ? -11.25 6.234 10.195 1 86.56 69 THR B N 1
ATOM 1546 C CA . THR B 1 69 ? -11.812 7.402 10.859 1 86.56 69 THR B CA 1
ATOM 1547 C C . THR B 1 69 ? -10.953 8.633 10.609 1 86.56 69 THR B C 1
ATOM 1549 O O . THR B 1 69 ? -9.75 8.625 10.883 1 86.56 69 THR B O 1
ATOM 1552 N N . GLU B 1 70 ? -11.469 9.602 10.008 1 83.69 70 GLU B N 1
ATOM 1553 C CA . GLU B 1 70 ? -10.812 10.883 9.758 1 83.69 70 GLU B CA 1
ATOM 1554 C C . GLU B 1 70 ? -11.586 12.031 10.383 1 83.69 70 GLU B C 1
ATOM 1556 O O . GLU B 1 70 ? -12.359 12.711 9.695 1 83.69 70 GLU B O 1
ATOM 1561 N N . PRO B 1 71 ? -11.25 12.141 11.602 1 83.12 71 PRO B N 1
ATOM 1562 C CA . PRO B 1 71 ? -11.992 13.227 12.242 1 83.12 71 PRO B CA 1
ATOM 1563 C C . PRO B 1 71 ? -11.539 14.609 11.781 1 83.12 71 PRO B C 1
ATOM 1565 O O . PRO B 1 71 ? -10.516 14.734 11.109 1 83.12 71 PRO B O 1
ATOM 1568 N N . GLY B 1 72 ? -12.305 15.617 12.031 1 84.31 72 GLY B N 1
ATOM 1569 C CA . GLY B 1 72 ? -11.938 17 11.781 1 84.31 72 GLY B CA 1
ATOM 1570 C C . GLY B 1 72 ? -11.828 17.328 10.297 1 84.31 72 GLY B C 1
ATOM 1571 O O . GLY B 1 72 ? -12.578 16.781 9.484 1 84.31 72 GLY B O 1
ATOM 1572 N N . VAL B 1 73 ? -10.984 18.281 10.031 1 89.69 73 VAL B N 1
ATOM 1573 C CA . VAL B 1 73 ? -10.773 18.734 8.664 1 89.69 73 VAL B CA 1
ATOM 1574 C C . VAL B 1 73 ? -9.867 17.75 7.922 1 89.69 73 VAL B C 1
ATOM 1576 O O . VAL B 1 73 ? -8.781 17.422 8.398 1 89.69 73 VAL B O 1
ATOM 1579 N N . LYS B 1 74 ? -10.367 17.297 6.797 1 93.44 74 LYS B N 1
ATOM 1580 C CA . LYS B 1 74 ? -9.594 16.391 5.957 1 93.44 74 LYS B CA 1
ATOM 1581 C C . LYS B 1 74 ? -8.922 17.141 4.812 1 93.44 74 LYS B C 1
ATOM 1583 O O . LYS B 1 74 ? -9.539 18 4.184 1 93.44 74 LYS B O 1
ATOM 1588 N N . TYR B 1 75 ? -7.676 16.734 4.594 1 93.5 75 TYR B N 1
ATOM 1589 C CA . TYR B 1 75 ? -6.953 17.375 3.506 1 93.5 75 TYR B CA 1
ATOM 1590 C C . TYR B 1 75 ? -6.641 16.391 2.389 1 93.5 75 TYR B C 1
ATOM 1592 O O . TYR B 1 75 ? -6.656 16.75 1.209 1 93.5 75 TYR B O 1
ATOM 1600 N N . LEU B 1 76 ? -6.289 15.18 2.746 1 94.81 76 LEU B N 1
ATOM 1601 C CA . LEU B 1 76 ? -6.031 14.094 1.81 1 94.81 76 LEU B CA 1
ATOM 1602 C C . LEU B 1 76 ? -6.746 12.82 2.248 1 94.81 76 LEU B C 1
ATOM 1604 O O . LEU B 1 76 ? -6.766 12.492 3.438 1 94.81 76 LEU B O 1
ATOM 1608 N N . THR B 1 77 ? -7.332 12.133 1.333 1 96.06 77 THR B N 1
ATOM 1609 C CA . THR B 1 77 ? -8.023 10.875 1.573 1 96.06 77 THR B CA 1
ATOM 1610 C C . THR B 1 77 ? -7.684 9.859 0.487 1 96.06 77 THR B C 1
ATOM 1612 O O . THR B 1 77 ? -8.469 9.648 -0.442 1 96.06 77 THR B O 1
ATOM 1615 N N . GLN B 1 78 ? -6.586 9.234 0.675 1 97.19 78 GLN B N 1
ATOM 1616 C CA . GLN B 1 78 ? -6.117 8.336 -0.377 1 97.19 78 GLN B CA 1
ATOM 1617 C C . GLN B 1 78 ? -6.195 6.883 0.068 1 97.19 78 GLN B C 1
ATOM 1619 O O . GLN B 1 78 ? -6.309 5.98 -0.763 1 97.19 78 GLN B O 1
ATOM 1624 N N . ARG B 1 79 ? -6.152 6.566 1.323 1 97.88 79 ARG B N 1
ATOM 1625 C CA . ARG B 1 79 ? -6.066 5.195 1.817 1 97.88 79 ARG B CA 1
ATOM 1626 C C . ARG B 1 79 ? -7.363 4.438 1.56 1 97.88 79 ARG B C 1
ATOM 1628 O O . ARG B 1 79 ? -8.438 4.887 1.956 1 97.88 79 ARG B O 1
ATOM 1635 N N . PRO B 1 80 ? -7.238 3.301 0.961 1 97.69 80 PRO B N 1
ATOM 1636 C CA . PRO B 1 80 ? -8.461 2.568 0.615 1 97.69 80 PRO B CA 1
ATOM 1637 C C . PRO B 1 80 ? -9.188 2.018 1.841 1 97.69 80 PRO B C 1
ATOM 1639 O O . PRO B 1 80 ? -8.539 1.546 2.783 1 97.69 80 PRO B O 1
ATOM 1642 N N . LYS B 1 81 ? -10.5 2.088 1.801 1 96.81 81 LYS B N 1
ATOM 1643 C CA . LYS B 1 81 ? -11.336 1.456 2.818 1 96.81 81 LYS B CA 1
ATOM 1644 C C . LYS B 1 81 ? -11.664 0.013 2.443 1 96.81 81 LYS B C 1
ATOM 1646 O O . LYS B 1 81 ? -12 -0.796 3.307 1 96.81 81 LYS B O 1
ATOM 1651 N N . TYR B 1 82 ? -11.562 -0.219 1.151 1 96.31 82 TYR B N 1
ATOM 1652 C CA . TYR B 1 82 ? -11.828 -1.542 0.599 1 96.31 82 TYR B CA 1
ATOM 1653 C C . TYR B 1 82 ? -10.844 -1.88 -0.511 1 96.31 82 TYR B C 1
ATOM 1655 O O . TYR B 1 82 ? -10.398 -0.995 -1.247 1 96.31 82 TYR B O 1
ATOM 1663 N N . VAL B 1 83 ? -10.508 -3.152 -0.551 1 97.31 83 VAL B N 1
ATOM 1664 C CA . VAL B 1 83 ? -9.688 -3.611 -1.661 1 97.31 83 VAL B CA 1
ATOM 1665 C C . VAL B 1 83 ? -10.266 -4.898 -2.242 1 97.31 83 VAL B C 1
ATOM 1667 O O . VAL B 1 83 ? -10.789 -5.738 -1.507 1 97.31 83 VAL B O 1
ATOM 1670 N N . ARG B 1 84 ? -10.188 -4.969 -3.477 1 98.12 84 ARG B N 1
ATOM 1671 C CA . ARG B 1 84 ? -10.469 -6.191 -4.227 1 98.12 84 ARG B CA 1
ATOM 1672 C C . ARG B 1 84 ? -9.477 -6.363 -5.375 1 98.12 84 ARG B C 1
ATOM 1674 O O . ARG B 1 84 ? -9.578 -5.676 -6.395 1 98.12 84 ARG B O 1
ATOM 1681 N N . LYS B 1 85 ? -8.578 -7.258 -5.203 1 98.31 85 LYS B N 1
ATOM 1682 C CA . LYS B 1 85 ? -7.559 -7.531 -6.215 1 98.31 85 LYS B CA 1
ATOM 1683 C C . LYS B 1 85 ? -7.793 -8.891 -6.875 1 98.31 85 LYS B C 1
ATOM 1685 O O . LYS B 1 85 ? -7.941 -9.898 -6.184 1 98.31 85 LYS B O 1
ATOM 1690 N N . VAL B 1 86 ? -7.926 -8.875 -8.141 1 97.81 86 VAL B N 1
ATOM 1691 C CA . VAL B 1 86 ? -8.094 -10.102 -8.906 1 97.81 86 VAL B CA 1
ATOM 1692 C C . VAL B 1 86 ? -6.852 -10.352 -9.758 1 97.81 86 VAL B C 1
ATOM 1694 O O . VAL B 1 86 ? -6.484 -9.523 -10.586 1 97.81 86 VAL B O 1
ATOM 1697 N N . ILE B 1 87 ? -6.246 -11.461 -9.539 1 97.31 87 ILE B N 1
ATOM 1698 C CA . ILE B 1 87 ? -5.008 -11.812 -10.219 1 97.31 87 ILE B CA 1
ATOM 1699 C C . ILE B 1 87 ? -5.195 -13.109 -11 1 97.31 87 ILE B C 1
ATOM 1701 O O . ILE B 1 87 ? -5.504 -14.148 -10.414 1 97.31 87 ILE B O 1
ATOM 1705 N N . ARG B 1 88 ? -4.965 -13.102 -12.297 1 96.06 88 ARG B N 1
ATOM 1706 C CA . ARG B 1 88 ? -4.98 -14.328 -13.086 1 96.06 88 ARG B CA 1
ATOM 1707 C C . ARG B 1 88 ? -3.73 -15.164 -12.828 1 96.06 88 ARG B C 1
ATOM 1709 O O . ARG B 1 88 ? -2.613 -14.641 -12.867 1 96.06 88 ARG B O 1
ATOM 1716 N N . LEU B 1 89 ? -4.016 -16.297 -12.555 1 95.5 89 LEU B N 1
ATOM 1717 C CA . LEU B 1 89 ? -2.904 -17.203 -12.242 1 95.5 89 LEU B CA 1
ATOM 1718 C C . LEU B 1 89 ? -2.395 -17.891 -13.5 1 95.5 89 LEU B C 1
ATOM 1720 O O . LEU B 1 89 ? -3.184 -18.25 -14.375 1 95.5 89 LEU B O 1
ATOM 1724 N N . PRO B 1 90 ? -1.06 -18.078 -13.586 1 92.56 90 PRO B N 1
ATOM 1725 C CA . PRO B 1 90 ? -0.463 -18.656 -14.789 1 92.56 90 PRO B CA 1
ATOM 1726 C C . PRO B 1 90 ? -0.671 -20.172 -14.883 1 92.56 90 PRO B C 1
ATOM 1728 O O . PRO B 1 90 ? -0.419 -20.766 -15.93 1 92.56 90 PRO B O 1
ATOM 1731 N N . TYR B 1 91 ? -1.089 -20.812 -13.758 1 86 91 TYR B N 1
ATOM 1732 C CA . TYR B 1 91 ? -1.327 -22.25 -13.727 1 86 91 TYR B CA 1
ATOM 1733 C C . TYR B 1 91 ? -2.678 -22.562 -13.086 1 86 91 TYR B C 1
ATOM 1735 O O . TYR B 1 91 ? -3.219 -21.75 -12.336 1 86 91 TYR B O 1
ATOM 1743 N N . ASN B 1 92 ? -3.043 -23.703 -13.531 1 86.19 92 ASN B N 1
ATOM 1744 C CA . ASN B 1 92 ? -4.219 -24.188 -12.82 1 86.19 92 ASN B CA 1
ATOM 1745 C C . ASN B 1 92 ? -3.865 -24.672 -11.414 1 86.19 92 ASN B C 1
ATOM 1747 O O . ASN B 1 92 ? -2.861 -25.359 -11.219 1 86.19 92 ASN B O 1
ATOM 1751 N N . VAL B 1 93 ? -4.629 -24.234 -10.508 1 85.56 93 VAL B N 1
ATOM 1752 C CA . VAL B 1 93 ? -4.422 -24.641 -9.117 1 85.5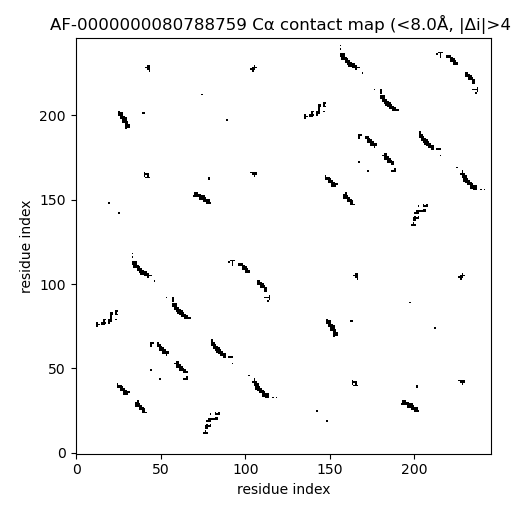6 93 VAL B CA 1
ATOM 1753 C C . VAL B 1 93 ? -5.297 -25.859 -8.797 1 85.56 93 VAL B C 1
ATOM 1755 O O . VAL B 1 93 ? -6.504 -25.844 -9.055 1 85.56 93 VAL B O 1
ATOM 1758 N N . ALA B 1 94 ? -4.625 -26.844 -8.266 1 83.19 94 ALA B N 1
ATOM 1759 C CA . ALA B 1 94 ? -5.383 -28.047 -7.898 1 83.19 94 ALA B CA 1
ATOM 1760 C C . ALA B 1 94 ? -6.41 -27.719 -6.816 1 83.19 94 ALA B C 1
ATOM 1762 O O . ALA B 1 94 ? -6.156 -26.922 -5.926 1 83.19 94 ALA B O 1
ATOM 1763 N N . LYS B 1 95 ? -7.543 -28.344 -6.883 1 81.12 95 LYS B N 1
ATOM 1764 C CA . LYS B 1 95 ? -8.633 -28.109 -5.938 1 81.12 95 LYS B CA 1
ATOM 1765 C C . LYS B 1 95 ? -8.195 -28.422 -4.508 1 81.12 95 LYS B C 1
ATOM 1767 O O . LYS B 1 95 ? -8.641 -27.781 -3.561 1 81.12 95 LYS B O 1
ATOM 1772 N N . ASP B 1 96 ? -7.273 -29.391 -4.355 1 83.06 96 ASP B N 1
ATOM 1773 C CA . ASP B 1 96 ? -6.863 -29.812 -3.025 1 83.06 96 ASP B CA 1
ATOM 1774 C C . ASP B 1 96 ? -5.504 -29.234 -2.65 1 83.06 96 ASP B C 1
ATOM 1776 O O . ASP B 1 96 ? -4.891 -29.656 -1.67 1 83.06 96 ASP B O 1
ATOM 1780 N N . ALA B 1 97 ? -5.121 -28.297 -3.484 1 86.06 97 ALA B N 1
ATOM 1781 C CA . ALA B 1 97 ? -3.826 -27.688 -3.199 1 86.06 97 ALA B CA 1
ATOM 1782 C C . ALA B 1 97 ? -3.814 -27.047 -1.819 1 86.06 97 ALA B C 1
ATOM 1784 O O . ALA B 1 97 ? -4.793 -26.406 -1.419 1 86.06 97 ALA B O 1
ATOM 1785 N N . GLU B 1 98 ? -2.783 -27.281 -1.104 1 89.06 98 GLU B N 1
ATOM 1786 C CA . GLU B 1 98 ? -2.621 -26.641 0.2 1 89.06 98 GLU B CA 1
ATOM 1787 C C . GLU B 1 98 ? -2.084 -25.219 0.058 1 89.06 98 GLU B C 1
ATOM 1789 O O . GLU B 1 98 ? -0.87 -25.016 0.021 1 89.06 98 GLU B O 1
ATOM 1794 N N . ILE B 1 99 ? -2.973 -24.312 0.019 1 91.31 99 ILE B N 1
ATOM 1795 C CA . ILE B 1 99 ? -2.604 -22.906 -0.101 1 91.31 99 ILE B CA 1
ATOM 1796 C C . ILE B 1 99 ? -2.391 -22.297 1.288 1 91.31 99 ILE B C 1
ATOM 1798 O O . ILE B 1 99 ? -3.195 -22.516 2.197 1 91.31 99 ILE B O 1
ATOM 1802 N N . SER B 1 100 ? -1.263 -21.641 1.452 1 94.75 100 SER B N 1
ATOM 1803 C CA . SER B 1 100 ? -0.969 -21 2.734 1 94.75 100 SER B CA 1
ATOM 1804 C C . SER B 1 100 ? -0.796 -19.5 2.58 1 94.75 100 SER B C 1
ATOM 1806 O O . SER B 1 100 ? -0.492 -19.016 1.488 1 94.75 100 SER B O 1
ATOM 1808 N N . GLY B 1 101 ? -1.094 -18.812 3.615 1 95.94 101 GLY B N 1
ATOM 1809 C CA . GLY B 1 101 ? -0.945 -17.359 3.648 1 95.94 101 GLY B CA 1
ATOM 1810 C C . GLY B 1 101 ? -0.389 -16.844 4.965 1 95.94 101 GLY B C 1
ATOM 1811 O O . GLY B 1 101 ? -0.619 -17.453 6.016 1 95.94 101 GLY B O 1
ATOM 1812 N N . LYS B 1 102 ? 0.36 -15.883 4.902 1 97.56 102 LYS B N 1
ATOM 1813 C CA . LYS B 1 102 ? 0.904 -15.195 6.07 1 97.56 102 LYS B CA 1
ATOM 1814 C C . LYS B 1 102 ? 0.771 -13.68 5.926 1 97.56 102 LYS B C 1
ATOM 1816 O O . LYS B 1 102 ? 0.981 -13.133 4.844 1 97.56 102 LYS B O 1
ATOM 1821 N N . TYR B 1 103 ? 0.34 -13.062 6.965 1 98 103 TYR B N 1
ATOM 1822 C CA . TYR B 1 103 ? 0.222 -11.609 7.004 1 98 103 TYR B CA 1
ATOM 1823 C C . TYR B 1 103 ? 1.085 -11.023 8.117 1 98 103 TYR B C 1
ATOM 1825 O O . TYR B 1 103 ? 0.837 -11.266 9.297 1 98 103 TYR B O 1
ATOM 1833 N N . GLU B 1 104 ? 2.088 -10.258 7.711 1 97.56 104 GLU B N 1
ATOM 1834 C CA . GLU B 1 104 ? 3.031 -9.664 8.656 1 97.56 104 GLU B CA 1
ATOM 1835 C C . GLU B 1 104 ? 3.508 -8.297 8.172 1 97.56 104 GLU B C 1
ATOM 1837 O O . GLU B 1 104 ? 3.836 -8.125 6.996 1 97.56 104 GLU B O 1
ATOM 1842 N N . ASN B 1 105 ? 3.467 -7.328 9.062 1 97.44 105 ASN B N 1
ATOM 1843 C CA . ASN B 1 105 ? 3.957 -5.988 8.766 1 97.44 105 ASN B CA 1
ATOM 1844 C C . ASN B 1 105 ? 3.264 -5.395 7.543 1 97.44 105 ASN B C 1
ATOM 1846 O O . ASN B 1 105 ? 3.916 -4.801 6.684 1 97.44 105 ASN B O 1
ATOM 1850 N N . GLY B 1 106 ? 1.997 -5.664 7.418 1 98.19 106 GLY B N 1
ATOM 1851 C CA . GLY B 1 106 ? 1.183 -5.109 6.348 1 98.19 106 GLY B CA 1
ATOM 1852 C C . GLY B 1 106 ? 1.396 -5.801 5.016 1 98.19 106 GLY B C 1
ATOM 1853 O O . GLY B 1 106 ? 0.975 -5.293 3.975 1 98.19 106 GLY B O 1
ATOM 1854 N N . VAL B 1 107 ? 2.145 -6.918 5.059 1 98.62 107 VAL B N 1
ATOM 1855 C CA . VAL B 1 107 ? 2.416 -7.652 3.828 1 98.62 107 VAL B CA 1
ATOM 1856 C C . VAL B 1 107 ? 1.724 -9.016 3.875 1 98.62 107 VAL B C 1
ATOM 1858 O O . VAL B 1 107 ? 1.893 -9.773 4.832 1 98.62 107 VAL B O 1
ATOM 1861 N N . LEU B 1 108 ? 0.922 -9.258 2.818 1 98.62 108 LEU B N 1
ATOM 1862 C CA . LEU B 1 108 ? 0.29 -10.562 2.654 1 98.62 108 LEU B CA 1
ATOM 1863 C C . LEU B 1 108 ? 1.092 -11.438 1.699 1 98.62 108 LEU B C 1
ATOM 1865 O O . LEU B 1 108 ? 1.366 -11.039 0.565 1 98.62 108 LEU B O 1
ATOM 1869 N N . THR B 1 109 ? 1.506 -12.562 2.168 1 98.5 109 THR B N 1
ATOM 1870 C CA . THR B 1 109 ? 2.199 -13.531 1.326 1 98.5 109 THR B CA 1
ATOM 1871 C C . THR B 1 109 ? 1.373 -14.805 1.179 1 98.5 109 THR B C 1
ATOM 1873 O O . THR B 1 109 ? 0.972 -15.406 2.176 1 98.5 109 THR B O 1
ATOM 1876 N N . ILE B 1 110 ? 1.079 -15.141 -0 1 98 110 ILE B N 1
ATOM 1877 C CA . ILE B 1 110 ? 0.333 -16.359 -0.302 1 98 110 ILE B CA 1
ATOM 1878 C C . ILE B 1 110 ? 1.212 -17.312 -1.101 1 98 110 ILE B C 1
ATOM 1880 O O . ILE B 1 110 ? 1.877 -16.906 -2.057 1 98 110 ILE B O 1
ATOM 1884 N N . ARG B 1 111 ? 1.216 -18.531 -0.752 1 96.75 111 ARG B N 1
ATOM 1885 C CA . ARG B 1 111 ? 1.956 -19.578 -1.454 1 96.75 111 ARG B CA 1
ATOM 1886 C C . ARG B 1 111 ? 1.012 -20.625 -2.018 1 96.75 111 ARG B C 1
ATOM 1888 O O . ARG B 1 111 ? 0.242 -21.234 -1.274 1 96.75 111 ARG B O 1
ATOM 1895 N N . ILE B 1 112 ? 1.104 -20.859 -3.244 1 94.88 112 ILE B N 1
ATOM 1896 C CA . ILE B 1 112 ? 0.267 -21.812 -3.961 1 94.88 112 ILE B CA 1
ATOM 1897 C C . ILE B 1 112 ? 1.144 -22.891 -4.598 1 94.88 112 ILE B C 1
ATOM 1899 O O . ILE B 1 112 ? 1.993 -22.594 -5.441 1 94.88 112 ILE B O 1
ATOM 1903 N N . PRO B 1 113 ? 0.949 -24.078 -4.168 1 92.75 113 PRO B N 1
ATOM 1904 C CA . PRO B 1 113 ? 1.75 -25.141 -4.785 1 92.75 113 PRO B CA 1
ATOM 1905 C C . PRO B 1 113 ? 1.492 -25.281 -6.281 1 92.75 113 PRO B C 1
ATOM 1907 O O . PRO B 1 113 ? 0.35 -25.156 -6.73 1 92.75 113 PRO B O 1
ATOM 1910 N N . ILE B 1 114 ? 2.58 -25.375 -6.988 1 86.62 114 ILE B N 1
ATOM 1911 C CA . ILE B 1 114 ? 2.461 -25.625 -8.422 1 86.62 114 ILE B CA 1
ATOM 1912 C C . ILE B 1 114 ? 2.295 -27.109 -8.672 1 86.62 114 ILE B C 1
ATOM 1914 O O . ILE B 1 114 ? 3.084 -27.922 -8.172 1 86.62 114 ILE B O 1
ATOM 1918 N N . ALA B 1 115 ? 1.164 -27.438 -9.297 1 75.62 115 ALA B N 1
ATOM 1919 C CA . ALA B 1 115 ? 0.919 -28.859 -9.547 1 75.62 115 ALA B CA 1
ATOM 1920 C C . ALA B 1 115 ? 2.039 -29.469 -10.391 1 75.62 115 ALA B C 1
ATOM 1922 O O . ALA B 1 115 ? 2.557 -28.812 -11.305 1 75.62 115 ALA B O 1
ATOM 1923 N N . GLY B 1 116 ? 2.426 -30.734 -9.961 1 65.06 116 GLY B N 1
ATOM 1924 C CA . GLY B 1 116 ? 3.375 -31.547 -10.711 1 65.06 116 GLY B CA 1
ATOM 1925 C C . GLY B 1 116 ? 4.816 -31.281 -10.32 1 65.06 116 GLY B C 1
ATOM 1926 O O . GLY B 1 116 ? 5.734 -31.891 -10.883 1 65.06 116 GLY B O 1
ATOM 1927 N N . THR B 1 117 ? 5.141 -30.125 -9.789 1 55 117 THR B N 1
ATOM 1928 C CA . THR B 1 117 ? 6.523 -29.938 -9.367 1 55 117 THR B CA 1
ATOM 1929 C C . THR B 1 117 ? 6.902 -30.953 -8.289 1 55 117 THR B C 1
ATOM 1931 O O . THR B 1 117 ? 6.277 -31 -7.23 1 55 117 THR B O 1
ATOM 1934 N N . SER B 1 118 ? 7.219 -32.125 -8.664 1 43.28 118 SER B N 1
ATOM 1935 C CA . SER B 1 118 ? 7.746 -33.188 -7.84 1 43.28 118 SER B CA 1
ATOM 1936 C C . SER B 1 118 ? 8.961 -32.75 -7.039 1 43.28 118 SER B C 1
ATOM 1938 O O . SER B 1 118 ? 9.938 -32.25 -7.605 1 43.28 118 SER B O 1
ATOM 1940 N N . VAL B 1 119 ? 8.75 -32 -6.004 1 46.25 119 VAL B N 1
ATOM 1941 C CA . VAL B 1 119 ? 9.906 -31.781 -5.152 1 46.25 119 VAL B CA 1
ATOM 1942 C C . VAL B 1 119 ? 10.602 -33.125 -4.871 1 46.25 119 VAL B C 1
ATOM 1944 O O . VAL B 1 119 ? 10.008 -34 -4.273 1 46.25 119 VAL B O 1
ATOM 1947 N N . ILE B 1 120 ? 11.492 -33.469 -5.676 1 40.31 120 ILE B N 1
ATOM 1948 C CA . ILE B 1 120 ? 12.312 -34.625 -5.352 1 40.31 120 ILE B CA 1
ATOM 1949 C C . ILE B 1 120 ? 13.133 -34.344 -4.094 1 40.31 120 ILE B C 1
ATOM 1951 O O . ILE B 1 120 ? 13.961 -33.438 -4.07 1 40.31 120 ILE B O 1
ATOM 1955 N N . LYS B 1 121 ? 12.555 -34.469 -3.037 1 40.44 121 LYS B N 1
ATOM 1956 C CA . LYS B 1 121 ? 13.344 -34.531 -1.807 1 40.44 121 LYS B CA 1
ATOM 1957 C C . LYS B 1 121 ? 14.469 -35.562 -1.92 1 40.44 121 LYS B C 1
ATOM 1959 O O . LYS B 1 121 ? 14.211 -36.75 -2.139 1 40.44 121 LYS B O 1
ATOM 1964 N N . ILE B 1 122 ? 15.625 -35.062 -2.227 1 35.84 122 ILE B N 1
ATOM 1965 C CA . ILE B 1 122 ? 16.734 -36 -2.096 1 35.84 122 ILE B CA 1
ATOM 1966 C C . ILE B 1 122 ? 17.062 -36.219 -0.619 1 35.84 122 ILE B C 1
ATOM 1968 O O . ILE B 1 122 ? 17.359 -35.25 0.099 1 35.84 122 ILE B O 1
ATOM 1972 N N . GLU B 1 123 ? 16.531 -37.188 -0.082 1 32.75 123 GLU B N 1
ATOM 1973 C CA . GLU B 1 123 ? 17.156 -37.719 1.119 1 32.75 123 GLU B CA 1
ATOM 1974 C C . GLU B 1 123 ? 18.609 -38.125 0.849 1 32.75 123 GLU B C 1
ATOM 1976 O O . GLU B 1 123 ? 18.938 -38.594 -0.241 1 32.75 123 GLU B O 1
#

Sequence (246 aa):
MYYLGKELQKRSEELSRGFYELVYPPVDMYEEGGYLVVVADLAGFNKEKIKARVSGQNELIIEAEREITEPGVKYLTQRPKYVRKVIRLPYNVAKDAEISGKYENGVLTIRIPIAGTSVIKIEMYYLGKELQKRSEELSRGFYELVYPPVDMYEEGGYLVVVADLAGFNKEKIKARVSGQNELIIEAEREITEPGVKYLTQRPKYVRKVIRLPYNVAKDAEISGKYENGVLTIRIPIAGTSVIKIE

InterPro domains:
  IPR002068 Alpha crystallin/Hsp20 domain [PF00011] (32-115)
  IPR002068 Alpha crystallin/Hsp20 domain [PS01031] (18-123)
  IPR008978 HSP20-like chaperone [G3DSA:2.60.40.790] (1-123)
  IPR008978 HSP20-like chaperone [SSF49764] (18-114)

Foldseek 3Di:
DVVVVVVVQVVVLCVQQVVLQVVPWDWDWDDDDQKIKIKTQAAPFDPVFWDWDADPQQKIKIKGAADDDDDDDDDHHRHHRIHIDIGHDPDDADPPWDKDWDDDNRMIMIIGGHPPPPPPPDD/DVVVVVVVQVVVLCVQQVVLQVCPWDWDWDDDDQKIKIKTQAAPFDPVFWDWDADPQQKIKIKGAADDDDDDDDDHHRHHRIHIDIGHDPDDADPPWDKDWDADNRMIMIIGGHPPPPPPPDD

Nearest PDB structures (foldseek):
  3aac-assembly1_B  TM=8.727E-01  e=5.896E-17  Sulfurisphaera tokodaii str. 7
  3aab-assembly1_A  TM=9.147E-01  e=7.960E-16  Sulfurisphaera tokodaii str. 7
  4ylc-assembly1_B  TM=9.488E-01  e=4.155E-13  Saccharolobus solfataricus 98/2
  4ylb-assembly1_B  TM=8.774E-01  e=1.853E-12  Saccharolobus solfataricus 98/2
  4ylb-assembly1_C  TM=8.131E-01  e=4.906E-13  Saccharolobus solfataricus 98/2

Solvent-accessible surface area (backbone atoms only — not comparable to full-atom values): 13458 Å² total; per-residue (Å²): 111,70,64,59,50,52,50,51,50,53,50,49,35,53,49,42,18,48,52,37,26,69,62,32,54,37,36,30,29,27,34,56,95,55,22,40,37,36,38,32,46,49,37,65,57,52,73,91,49,52,45,73,48,71,48,97,82,34,24,42,38,40,36,37,57,54,88,81,86,70,54,72,58,72,78,39,44,20,57,57,46,46,35,65,38,79,41,79,49,96,54,73,65,56,92,81,52,73,66,46,71,48,78,54,45,14,25,37,38,35,38,36,54,43,73,83,58,70,77,76,75,80,124,112,68,64,59,50,51,52,51,50,51,48,50,35,52,49,43,19,49,52,38,25,70,63,31,53,38,38,31,29,25,34,55,97,52,23,40,37,37,39,32,47,49,37,64,57,53,73,91,48,51,46,72,49,71,48,97,82,34,24,42,37,39,37,37,54,54,86,81,86,70,54,72,57,72,77,40,44,20,57,56,45,46,36,64,39,77,41,80,49,97,55,73,66,56,91,81,52,73,66,48,74,47,77,54,46,15,26,37,40,34,38,35,55,42,74,84,58,70,77,76,73,79,125

Organism: Sulfurisphaera tokodaii (strain DSM 16993 / JCM 10545 / NBRC 100140 / 7) (NCBI:txid273063)

Radius of gyration: 20.99 Å; Cα contacts (8 Å, |Δi|>4): 462; chains: 2; bounding box: 38×68×66 Å